Protein AF-A0A3A0CR44-F1 (afdb_monomer_lite)

Structure (mmCIF, N/CA/C/O backbone):
data_AF-A0A3A0CR44-F1
#
_entry.id   AF-A0A3A0CR44-F1
#
loop_
_atom_site.group_PDB
_atom_site.id
_atom_site.type_symbol
_atom_site.label_atom_id
_atom_site.label_alt_id
_atom_site.label_comp_id
_atom_site.label_asym_id
_atom_site.label_entity_id
_atom_site.label_seq_id
_atom_site.pdbx_PDB_ins_code
_atom_site.Cartn_x
_atom_site.Cartn_y
_atom_site.Cartn_z
_atom_site.occupancy
_atom_site.B_iso_or_equiv
_atom_site.auth_seq_id
_atom_site.auth_comp_id
_atom_site.auth_asym_id
_atom_site.auth_atom_id
_atom_site.pdbx_PDB_model_num
ATOM 1 N N . MET A 1 1 ? 11.332 -13.387 -35.631 1.00 40.53 1 MET A N 1
ATOM 2 C CA . MET A 1 1 ? 10.505 -14.093 -34.629 1.00 40.53 1 MET A CA 1
ATOM 3 C C . MET A 1 1 ? 9.977 -13.151 -33.535 1.00 40.53 1 MET A C 1
ATOM 5 O O . MET A 1 1 ? 9.534 -13.627 -32.506 1.00 40.53 1 MET A O 1
ATOM 9 N N . SER A 1 2 ? 9.946 -11.830 -33.758 1.00 48.50 2 SER A N 1
ATOM 10 C CA . SER A 1 2 ? 9.642 -10.840 -32.706 1.00 48.50 2 SER A CA 1
ATOM 11 C C . SER A 1 2 ? 8.176 -10.371 -32.654 1.00 48.50 2 SER A C 1
ATOM 13 O O . SER A 1 2 ? 7.826 -9.581 -31.789 1.00 48.50 2 SER A O 1
ATOM 15 N N . ASN A 1 3 ? 7.309 -10.837 -33.565 1.00 44.22 3 ASN A N 1
ATOM 16 C CA . ASN A 1 3 ? 5.899 -10.413 -33.613 1.00 44.22 3 ASN A CA 1
ATOM 17 C C . ASN A 1 3 ? 4.957 -11.274 -32.753 1.00 44.22 3 ASN A C 1
ATOM 19 O O . ASN A 1 3 ? 3.902 -10.788 -32.358 1.00 44.22 3 ASN A O 1
ATOM 23 N N . GLU A 1 4 ? 5.317 -12.524 -32.445 1.00 42.75 4 GLU A N 1
ATOM 24 C CA . GLU A 1 4 ? 4.477 -13.413 -31.621 1.00 42.75 4 GLU A CA 1
ATOM 25 C C . GLU A 1 4 ? 4.637 -13.126 -30.117 1.00 42.75 4 GLU A C 1
ATOM 27 O O . GLU A 1 4 ? 3.650 -13.140 -29.388 1.00 42.75 4 GLU A O 1
ATOM 32 N N . SER A 1 5 ? 5.837 -12.749 -29.658 1.00 57.47 5 SER A N 1
ATOM 33 C CA . SER A 1 5 ? 6.104 -12.390 -28.254 1.00 57.47 5 SER A CA 1
ATOM 34 C C . SER A 1 5 ? 5.508 -11.037 -27.837 1.00 57.47 5 SER A C 1
ATOM 36 O O . SER A 1 5 ? 5.137 -10.847 -26.679 1.00 57.47 5 SER A O 1
ATOM 38 N N . GLY A 1 6 ? 5.379 -10.088 -28.772 1.00 59.84 6 GLY A N 1
ATOM 39 C CA . GLY A 1 6 ? 4.732 -8.795 -28.520 1.00 59.84 6 GLY A CA 1
ATOM 40 C C . GLY A 1 6 ? 3.223 -8.915 -28.287 1.00 59.84 6 GLY A C 1
ATOM 41 O O . GLY A 1 6 ? 2.691 -8.277 -27.381 1.00 59.84 6 GLY A O 1
ATOM 42 N N . HIS A 1 7 ? 2.553 -9.779 -29.055 1.00 60.34 7 HIS A N 1
ATOM 43 C CA . HIS A 1 7 ? 1.109 -9.999 -28.946 1.00 60.34 7 HIS A CA 1
ATOM 44 C C . HIS A 1 7 ? 0.723 -10.728 -27.644 1.00 60.34 7 HIS A C 1
ATOM 46 O O . HIS A 1 7 ? -0.315 -10.422 -27.058 1.00 60.34 7 HIS A O 1
ATOM 52 N N . ASP A 1 8 ? 1.567 -11.648 -27.167 1.00 76.62 8 ASP A N 1
ATOM 53 C CA . ASP A 1 8 ? 1.368 -12.377 -25.905 1.00 76.62 8 ASP A CA 1
ATOM 54 C C . ASP A 1 8 ? 1.503 -11.451 -24.677 1.00 76.62 8 ASP A C 1
ATOM 56 O O . ASP A 1 8 ? 0.674 -11.458 -23.764 1.00 76.62 8 ASP A O 1
ATOM 60 N N . PHE A 1 9 ? 2.481 -10.538 -24.694 1.00 77.75 9 PHE A N 1
ATOM 61 C CA . PHE A 1 9 ? 2.665 -9.560 -23.617 1.00 77.75 9 PHE A CA 1
ATOM 62 C C . PHE A 1 9 ? 1.509 -8.551 -23.511 1.00 77.75 9 PHE A C 1
ATOM 64 O O . PHE A 1 9 ? 1.044 -8.252 -22.409 1.00 77.75 9 PHE A O 1
ATOM 71 N N . ASP A 1 10 ? 1.015 -8.039 -24.642 1.00 79.56 10 ASP A N 1
ATOM 72 C CA . ASP A 1 10 ? -0.129 -7.119 -24.661 1.00 79.56 10 ASP A CA 1
ATOM 73 C C . ASP A 1 10 ? -1.419 -7.793 -24.174 1.00 79.56 10 ASP A C 1
ATOM 75 O O . ASP A 1 10 ? -2.259 -7.158 -23.529 1.00 79.56 10 ASP A O 1
ATOM 79 N N . GLU A 1 11 ? -1.586 -9.086 -24.451 1.00 82.69 11 GLU A N 1
ATOM 80 C CA . GLU A 1 11 ? -2.701 -9.867 -23.926 1.00 82.69 11 GLU A CA 1
ATOM 81 C C . GLU A 1 11 ? -2.596 -10.057 -22.405 1.00 82.69 11 GLU A C 1
ATOM 83 O O . GLU A 1 11 ? -3.572 -9.798 -21.691 1.00 82.69 11 GLU A O 1
ATOM 88 N N . LEU A 1 12 ? -1.413 -10.416 -21.892 1.00 83.62 12 LEU A N 1
ATOM 89 C CA . LEU A 1 12 ? -1.144 -10.498 -20.451 1.00 83.62 12 LEU A CA 1
ATOM 90 C C . LEU A 1 12 ? -1.387 -9.158 -19.748 1.00 83.62 12 LEU A C 1
ATOM 92 O O . LEU A 1 12 ? -2.027 -9.121 -18.696 1.00 83.62 12 LEU A O 1
ATOM 96 N N . ARG A 1 13 ? -0.961 -8.047 -20.360 1.00 82.19 13 ARG A N 1
ATOM 97 C CA . ARG A 1 13 ? -1.208 -6.691 -19.856 1.00 82.19 13 ARG A CA 1
ATOM 98 C C . ARG A 1 13 ? -2.698 -6.396 -19.728 1.00 82.19 13 ARG A C 1
ATOM 100 O O . ARG A 1 13 ? -3.153 -5.973 -18.667 1.00 82.19 13 ARG A O 1
ATOM 107 N N . ARG A 1 14 ? -3.482 -6.647 -20.782 1.00 83.69 14 ARG A N 1
ATOM 108 C CA . ARG A 1 14 ? -4.939 -6.424 -20.758 1.00 83.69 14 ARG A CA 1
ATOM 109 C C . ARG A 1 14 ? -5.623 -7.283 -19.698 1.00 83.69 14 ARG A C 1
ATOM 111 O O . ARG A 1 14 ? -6.536 -6.801 -19.031 1.00 83.69 14 ARG A O 1
ATOM 118 N N . ARG A 1 15 ? -5.188 -8.537 -19.526 1.00 83.06 15 ARG A N 1
ATOM 119 C CA . ARG A 1 15 ? -5.699 -9.434 -18.478 1.00 83.06 15 ARG A CA 1
ATOM 120 C C . ARG A 1 15 ? -5.360 -8.918 -17.077 1.00 83.06 15 ARG A C 1
ATOM 122 O O . ARG A 1 15 ? -6.250 -8.898 -16.230 1.00 83.06 15 ARG A O 1
ATOM 129 N N . HIS A 1 16 ? -4.136 -8.437 -16.850 1.00 83.12 16 HIS A N 1
ATOM 130 C CA . HIS A 1 16 ? -3.742 -7.805 -15.587 1.00 83.12 16 HIS A CA 1
ATOM 131 C C . HIS A 1 16 ? -4.593 -6.564 -15.286 1.00 83.12 16 HIS A C 1
ATOM 133 O O . HIS A 1 16 ? -5.193 -6.473 -14.218 1.00 83.12 16 HIS A O 1
ATOM 139 N N . GLU A 1 17 ? -4.701 -5.626 -16.233 1.00 83.31 17 GLU A N 1
ATOM 140 C CA . GLU A 1 17 ? -5.492 -4.396 -16.073 1.00 83.31 17 GLU A CA 1
ATOM 141 C C . GLU A 1 17 ? -6.981 -4.693 -15.827 1.00 83.31 17 GLU A C 1
ATOM 143 O O . GLU A 1 17 ? -7.632 -4.037 -15.010 1.00 83.31 17 GLU A O 1
ATOM 148 N N . ALA A 1 18 ? -7.543 -5.694 -16.512 1.00 84.62 18 ALA A N 1
ATOM 149 C CA . ALA A 1 18 ? -8.909 -6.151 -16.272 1.00 84.62 18 ALA A CA 1
ATOM 150 C C . ALA A 1 18 ? -9.071 -6.762 -14.870 1.00 84.62 18 ALA A C 1
ATOM 152 O O . ALA A 1 18 ? -10.073 -6.499 -14.202 1.00 84.62 18 ALA A O 1
ATOM 153 N N . GLY A 1 19 ? -8.081 -7.533 -14.412 1.00 85.12 19 GLY A N 1
ATOM 154 C CA . GLY A 1 19 ? -8.034 -8.098 -13.066 1.00 85.12 19 GLY A CA 1
ATOM 155 C C . GLY A 1 19 ? -7.973 -7.026 -11.978 1.00 85.12 19 GLY A C 1
ATOM 156 O O . GLY A 1 19 ? -8.726 -7.104 -11.011 1.00 85.12 19 GLY A O 1
ATOM 157 N N . GLU A 1 20 ? -7.146 -5.991 -12.140 1.00 83.94 20 GLU A N 1
ATOM 158 C CA . GLU A 1 20 ? -7.079 -4.876 -11.184 1.00 83.94 20 GLU A CA 1
ATOM 159 C C . GLU A 1 20 ? -8.387 -4.094 -11.115 1.00 83.94 20 GLU A C 1
ATOM 161 O O . GLU A 1 20 ? -8.905 -3.871 -10.022 1.00 83.94 20 GLU A O 1
ATOM 166 N N . LYS A 1 21 ? -8.987 -3.767 -12.267 1.00 86.50 21 LYS A N 1
ATOM 167 C CA . LYS A 1 21 ? -10.307 -3.116 -12.312 1.00 86.50 21 LYS A CA 1
ATOM 168 C C . LYS A 1 21 ? -11.371 -3.945 -11.596 1.00 86.50 21 LYS A C 1
ATOM 170 O O . LYS A 1 21 ? -12.185 -3.390 -10.862 1.00 86.50 21 LYS A O 1
ATOM 175 N N . ALA A 1 22 ? -11.360 -5.265 -11.785 1.00 85.88 22 ALA A N 1
ATOM 176 C CA . ALA A 1 22 ? -12.278 -6.166 -11.098 1.00 85.88 22 ALA A CA 1
ATOM 177 C C . ALA A 1 22 ? -12.056 -6.170 -9.573 1.00 85.88 22 ALA A C 1
ATOM 179 O O . ALA A 1 22 ? -13.034 -6.173 -8.830 1.00 85.88 22 ALA A O 1
ATOM 180 N N . ARG A 1 23 ? -10.803 -6.103 -9.095 1.00 85.06 23 ARG A N 1
ATOM 181 C CA . ARG A 1 23 ? -10.484 -5.999 -7.656 1.00 85.06 23 ARG A CA 1
ATOM 182 C C . ARG A 1 23 ? -10.979 -4.688 -7.055 1.00 85.06 23 ARG A C 1
ATOM 184 O O . ARG A 1 23 ? -11.631 -4.712 -6.021 1.00 85.06 23 ARG A O 1
ATOM 191 N N . THR A 1 24 ? -10.751 -3.558 -7.724 1.00 86.88 24 THR A N 1
ATOM 192 C CA . THR A 1 24 ? -11.261 -2.261 -7.250 1.00 86.88 24 THR A CA 1
ATOM 193 C C . THR A 1 24 ? -12.788 -2.263 -7.165 1.00 86.88 24 THR A C 1
ATOM 195 O O . THR A 1 24 ? -13.351 -1.856 -6.153 1.00 86.88 24 THR A O 1
ATOM 198 N N . GLN A 1 25 ? -13.467 -2.797 -8.186 1.00 89.06 25 GLN A N 1
ATOM 199 C CA . GLN A 1 25 ? -14.926 -2.938 -8.176 1.00 89.06 25 GLN A CA 1
ATOM 200 C C . GLN A 1 25 ? -15.421 -3.873 -7.065 1.00 89.06 25 GLN A C 1
ATOM 202 O O . GLN A 1 25 ? -16.471 -3.616 -6.475 1.00 89.06 25 GLN A O 1
ATOM 207 N N . HIS A 1 26 ? -14.691 -4.955 -6.783 1.00 90.06 26 HIS A N 1
ATOM 208 C CA . HIS A 1 26 ? -14.984 -5.856 -5.667 1.00 90.06 26 HIS A CA 1
ATOM 209 C C . HIS A 1 26 ? -14.915 -5.116 -4.330 1.00 90.06 26 HIS A C 1
ATOM 211 O O . HIS A 1 26 ? -15.893 -5.132 -3.582 1.00 90.06 26 HIS A O 1
ATOM 217 N N . ASP A 1 27 ? -13.822 -4.395 -4.074 1.00 88.56 27 ASP A N 1
ATOM 218 C CA . ASP A 1 27 ? -13.617 -3.642 -2.834 1.00 88.56 27 ASP A CA 1
ATOM 219 C C . ASP A 1 27 ? -14.681 -2.553 -2.635 1.00 88.56 27 ASP A C 1
ATOM 221 O O . ASP A 1 27 ? -15.222 -2.394 -1.538 1.00 88.56 27 ASP A O 1
ATOM 225 N N . GLU A 1 28 ? -15.026 -1.816 -3.694 1.00 91.25 28 GLU A N 1
ATOM 226 C CA . GLU A 1 28 ? -16.093 -0.809 -3.671 1.00 91.25 28 GLU A CA 1
ATOM 227 C C . GLU A 1 28 ? -17.454 -1.427 -3.336 1.00 91.25 28 GLU A C 1
ATOM 229 O O . GLU A 1 28 ? -18.161 -0.941 -2.450 1.00 91.25 28 GLU A O 1
ATOM 234 N N . LYS A 1 29 ? -17.821 -2.533 -3.995 1.00 90.81 29 LYS A N 1
ATOM 235 C CA . LYS A 1 29 ? -19.087 -3.230 -3.725 1.00 90.81 29 LYS A CA 1
ATOM 236 C C . LYS A 1 29 ? -19.125 -3.837 -2.332 1.00 90.81 29 LYS A C 1
ATOM 238 O O . LYS A 1 29 ? -20.178 -3.826 -1.700 1.00 90.81 29 LYS A O 1
ATOM 243 N N . ARG A 1 30 ? -17.993 -4.322 -1.827 1.00 91.06 30 ARG A N 1
ATOM 244 C CA . ARG A 1 30 ? -17.888 -4.851 -0.467 1.00 91.06 30 ARG A CA 1
ATOM 245 C C . ARG A 1 30 ? -18.097 -3.757 0.576 1.00 91.06 30 ARG A C 1
ATOM 247 O O . ARG A 1 30 ? -18.827 -3.986 1.535 1.00 91.06 30 ARG A O 1
ATOM 254 N N . LYS A 1 31 ? -17.532 -2.562 0.367 1.00 90.75 31 LYS A N 1
ATOM 255 C CA . LYS A 1 31 ? -17.809 -1.387 1.214 1.00 90.75 31 LYS A CA 1
ATOM 256 C C . LYS A 1 31 ? -19.294 -1.022 1.190 1.00 90.75 31 LYS A C 1
ATOM 258 O O . LYS A 1 31 ? -19.898 -0.891 2.247 1.00 90.75 31 LYS A O 1
ATOM 263 N N . LEU A 1 32 ? -19.897 -0.959 0.000 1.00 92.12 32 LEU A N 1
ATOM 264 C CA . LEU A 1 32 ? -21.331 -0.690 -0.155 1.00 92.12 32 LEU A CA 1
ATOM 265 C C . LEU A 1 32 ? -22.207 -1.732 0.555 1.00 92.12 32 LEU A C 1
ATOM 267 O O . LEU A 1 32 ? -23.214 -1.369 1.157 1.00 92.12 32 LEU A O 1
ATOM 271 N N . LEU A 1 33 ? -21.834 -3.014 0.504 1.00 90.62 33 LEU A N 1
ATOM 272 C CA . LEU A 1 33 ? -22.551 -4.078 1.205 1.00 90.62 33 LEU A CA 1
ATOM 273 C C . LEU A 1 33 ? -22.481 -3.891 2.725 1.00 90.62 33 LEU A C 1
ATOM 275 O O . LEU A 1 33 ? -23.502 -4.026 3.392 1.00 90.62 33 LEU A O 1
ATOM 279 N N . VAL A 1 34 ? -21.307 -3.548 3.262 1.00 90.19 34 VAL A N 1
ATOM 280 C CA . VAL A 1 34 ? -21.135 -3.255 4.693 1.00 90.19 34 VAL A CA 1
ATOM 281 C C . VAL A 1 34 ? -21.995 -2.057 5.108 1.00 90.19 34 VAL A C 1
ATOM 283 O O . VAL A 1 34 ? -22.743 -2.149 6.080 1.00 90.19 34 VAL A O 1
ATOM 286 N N . ASP A 1 35 ? -21.971 -0.966 4.340 1.00 88.69 35 ASP A N 1
ATOM 287 C CA . ASP A 1 35 ? -22.816 0.207 4.599 1.00 88.69 35 ASP A CA 1
ATOM 288 C C . ASP A 1 35 ? -24.312 -0.146 4.560 1.00 88.69 35 ASP A C 1
ATOM 290 O O . ASP A 1 35 ? -25.097 0.329 5.386 1.00 88.69 35 ASP A O 1
ATOM 294 N N . MET A 1 36 ? -24.721 -1.005 3.620 1.00 88.88 36 MET A N 1
ATOM 295 C CA . MET A 1 36 ? -26.103 -1.472 3.512 1.00 88.88 36 MET A CA 1
ATOM 296 C C . MET A 1 36 ? -26.509 -2.342 4.708 1.00 88.88 36 MET A C 1
ATOM 298 O O . MET A 1 36 ? -27.610 -2.184 5.227 1.00 88.88 36 MET A O 1
ATOM 302 N N . GLN A 1 37 ? -25.622 -3.212 5.195 1.00 84.81 37 GLN A N 1
ATOM 303 C CA . GLN A 1 37 ? -25.865 -4.031 6.388 1.00 84.81 37 GLN A CA 1
ATOM 304 C C . GLN A 1 37 ? -26.062 -3.173 7.642 1.00 84.81 37 GLN A C 1
ATOM 306 O O . GLN A 1 37 ? -26.980 -3.432 8.421 1.00 84.81 37 GLN A O 1
ATOM 311 N N . TYR A 1 38 ? -25.270 -2.109 7.810 1.00 89.12 38 TYR A N 1
ATOM 312 C CA . TYR A 1 38 ? -25.482 -1.149 8.896 1.00 89.12 38 TYR A CA 1
ATOM 313 C C . TYR A 1 38 ? -26.843 -0.449 8.795 1.00 89.12 38 TYR A C 1
ATOM 315 O O . TYR A 1 38 ? -27.522 -0.267 9.807 1.00 89.12 38 TYR A O 1
ATOM 323 N N . ARG A 1 39 ? -27.275 -0.078 7.582 1.00 88.69 39 ARG A N 1
ATOM 324 C CA . ARG A 1 39 ? -28.609 0.509 7.364 1.00 88.69 39 ARG A CA 1
ATOM 325 C C . ARG A 1 39 ? -29.729 -0.472 7.687 1.00 88.69 39 ARG A C 1
ATOM 327 O O . ARG A 1 39 ? -30.690 -0.067 8.332 1.00 88.69 39 ARG A O 1
ATOM 334 N N . LEU A 1 40 ? -29.593 -1.737 7.289 1.00 87.88 40 LEU A N 1
ATOM 335 C CA . LEU A 1 40 ? -30.560 -2.789 7.607 1.00 87.88 40 LEU A CA 1
ATOM 336 C C . LEU A 1 40 ? -30.698 -2.982 9.120 1.00 87.88 40 LEU A C 1
ATOM 338 O O . LEU A 1 40 ? -31.817 -2.959 9.619 1.00 87.88 40 LEU A O 1
ATOM 342 N N . GLN A 1 41 ? -29.590 -3.042 9.867 1.00 89.06 41 GLN A N 1
ATOM 343 C CA . GLN A 1 41 ? -29.644 -3.098 11.335 1.00 89.06 41 GLN A CA 1
ATOM 344 C C . GLN A 1 41 ? -30.341 -1.879 11.951 1.00 89.06 41 GLN A C 1
ATOM 346 O O . GLN A 1 41 ? -31.129 -2.013 12.886 1.00 89.06 41 GLN A O 1
ATOM 351 N N . ALA A 1 42 ? -30.070 -0.677 11.438 1.00 87.88 42 ALA A N 1
ATOM 352 C CA . ALA A 1 42 ? -30.743 0.527 11.915 1.00 87.88 42 ALA A CA 1
ATOM 353 C C . ALA A 1 42 ? -32.257 0.483 11.633 1.00 87.88 42 ALA A C 1
ATOM 355 O O . ALA A 1 42 ? -33.050 0.855 12.498 1.00 87.88 42 ALA A O 1
ATOM 356 N N . MET A 1 43 ? -32.660 -0.006 10.455 1.00 88.38 43 MET A N 1
ATOM 357 C CA . MET A 1 43 ? -34.067 -0.191 10.089 1.00 88.38 43 MET A CA 1
ATOM 358 C C . MET A 1 43 ? -34.751 -1.259 10.949 1.00 88.38 43 MET A C 1
ATOM 360 O O . MET A 1 43 ? -35.881 -1.041 11.368 1.00 88.38 43 MET A O 1
ATOM 364 N N . GLU A 1 44 ? -34.077 -2.362 11.286 1.00 89.06 44 GLU A N 1
ATOM 365 C CA . GLU A 1 44 ? -34.604 -3.396 12.195 1.00 89.06 44 GLU A CA 1
ATOM 366 C C . GLU A 1 44 ? -34.910 -2.831 13.584 1.00 89.06 44 GLU A C 1
ATOM 368 O O . GLU A 1 44 ? -35.968 -3.104 14.153 1.00 89.06 44 GLU A O 1
ATOM 373 N N . LEU A 1 45 ? -34.022 -1.984 14.113 1.00 89.50 45 LEU A N 1
ATOM 374 C CA . LEU A 1 45 ? -34.250 -1.292 15.382 1.00 89.50 45 LEU A CA 1
ATOM 375 C C . LEU A 1 45 ? -35.440 -0.326 15.295 1.00 89.50 45 LEU A C 1
ATOM 377 O O . LEU A 1 45 ? -36.251 -0.261 16.220 1.00 89.50 45 LEU A O 1
ATOM 381 N N . GLN A 1 46 ? -35.568 0.408 14.186 1.00 87.94 46 GLN A N 1
ATOM 382 C CA . GLN A 1 46 ? -36.701 1.308 13.954 1.00 87.94 46 GLN A CA 1
ATOM 383 C C . GLN A 1 46 ? -38.024 0.549 13.797 1.00 87.94 46 GLN A C 1
ATOM 385 O O . GLN A 1 46 ? -39.044 0.994 14.327 1.00 87.94 46 GLN A O 1
ATOM 390 N N . LEU A 1 47 ? -38.011 -0.599 13.115 1.00 89.31 47 LEU A N 1
ATOM 391 C CA . LEU A 1 47 ? -39.167 -1.482 12.978 1.00 89.31 47 LEU A CA 1
ATOM 392 C C . LEU A 1 47 ? -39.607 -1.984 14.350 1.00 89.31 47 LEU A C 1
ATOM 394 O O . LEU A 1 47 ? -40.763 -1.789 14.712 1.00 89.31 47 LEU A O 1
ATOM 398 N N . ALA A 1 48 ? -38.683 -2.516 15.153 1.00 88.56 48 ALA A N 1
ATOM 399 C CA . ALA A 1 48 ? -38.982 -2.995 16.500 1.00 88.56 48 ALA A CA 1
ATOM 400 C C . ALA A 1 48 ? -39.574 -1.894 17.399 1.00 88.56 48 ALA A C 1
ATOM 402 O O . ALA A 1 48 ? -40.577 -2.125 18.076 1.00 88.56 48 ALA A O 1
ATOM 403 N N . ALA A 1 49 ? -39.005 -0.684 17.363 1.00 87.62 49 ALA A N 1
ATOM 404 C CA . ALA A 1 49 ? -39.525 0.456 18.117 1.00 87.62 49 ALA A CA 1
ATOM 405 C C . ALA A 1 49 ? -40.939 0.859 17.655 1.00 87.62 49 ALA A C 1
ATOM 407 O O . ALA A 1 49 ? -41.829 1.061 18.480 1.00 87.62 49 ALA A O 1
ATOM 408 N N . THR A 1 50 ? -41.172 0.916 16.340 1.00 84.50 50 THR A N 1
ATOM 409 C CA . THR A 1 50 ? -42.477 1.288 15.764 1.00 84.50 50 THR A CA 1
ATOM 410 C C . THR A 1 50 ? -43.543 0.220 16.042 1.00 84.50 50 THR A C 1
ATOM 412 O O . THR A 1 50 ? -44.696 0.547 16.328 1.00 84.50 50 THR A O 1
ATOM 415 N N . GLU A 1 51 ? -43.175 -1.065 16.014 1.00 88.25 51 GLU A N 1
ATOM 416 C CA . GLU A 1 51 ? -44.053 -2.170 16.413 1.00 88.25 51 GLU A CA 1
ATOM 417 C C . GLU A 1 51 ? -44.438 -2.093 17.893 1.00 88.25 51 GLU A C 1
ATOM 419 O O . GLU A 1 51 ? -45.595 -2.336 18.244 1.00 88.25 51 GLU A O 1
ATOM 424 N N . GLU A 1 52 ? -43.491 -1.761 18.771 1.00 86.88 52 GLU A N 1
ATOM 425 C CA . GLU A 1 52 ? -43.750 -1.602 20.202 1.00 86.88 52 GLU A CA 1
ATOM 426 C C . GLU A 1 52 ? -44.676 -0.410 20.477 1.00 86.88 52 GLU A C 1
ATOM 428 O O . GLU A 1 52 ? -45.642 -0.542 21.236 1.00 86.88 52 GLU A O 1
ATOM 433 N N . GLU A 1 53 ? -44.461 0.722 19.801 1.00 81.56 53 GLU A N 1
ATOM 434 C CA . GLU A 1 53 ? -45.361 1.877 19.853 1.00 81.56 53 GLU A CA 1
ATOM 435 C C . GLU A 1 53 ? -46.778 1.514 19.395 1.00 81.56 53 GLU A C 1
ATOM 437 O O . GLU A 1 53 ? -47.757 1.852 20.071 1.00 81.56 53 GLU A O 1
ATOM 442 N N . LEU A 1 54 ? -46.905 0.777 18.288 1.00 84.50 54 LEU A N 1
ATOM 443 C CA . LEU A 1 54 ? -48.197 0.315 17.791 1.00 84.50 54 LEU A CA 1
ATOM 444 C C . LEU A 1 54 ? -48.879 -0.620 18.800 1.00 84.50 54 LEU A C 1
ATOM 446 O O . LEU A 1 54 ? -50.047 -0.411 19.130 1.00 84.50 54 LEU A O 1
ATOM 450 N N . ARG A 1 55 ? -48.150 -1.583 19.379 1.00 82.38 55 ARG A N 1
ATOM 451 C CA . ARG A 1 55 ? -48.672 -2.466 20.439 1.00 82.38 55 ARG A CA 1
ATOM 452 C C . ARG A 1 55 ? -49.102 -1.686 21.680 1.00 82.38 55 ARG A C 1
ATOM 454 O O . ARG A 1 55 ? -50.130 -2.011 22.272 1.00 82.38 55 ARG A O 1
ATOM 461 N N . ALA A 1 56 ? -48.374 -0.644 22.076 1.00 81.38 56 ALA A N 1
ATOM 462 C CA . ALA A 1 56 ? -48.748 0.214 23.202 1.00 81.38 56 ALA A CA 1
ATOM 463 C C . ALA A 1 56 ? -50.013 1.046 22.910 1.00 81.38 56 ALA A C 1
ATOM 465 O O . ALA A 1 56 ? -50.819 1.305 23.815 1.00 81.38 56 ALA A O 1
ATOM 466 N N . LEU A 1 57 ? -50.213 1.447 21.649 1.00 76.50 57 LEU A N 1
ATOM 467 C CA . LEU A 1 57 ? -51.407 2.151 21.178 1.00 76.50 57 LEU A CA 1
ATOM 468 C C . LEU A 1 57 ? -52.623 1.217 21.052 1.00 76.50 57 LEU A C 1
ATOM 470 O O . LEU A 1 57 ? -53.730 1.644 21.400 1.00 76.50 57 LEU A O 1
ATOM 474 N N . GLU A 1 58 ? -52.423 -0.041 20.656 1.00 71.88 58 GLU A N 1
ATOM 475 C CA . GLU A 1 58 ? -53.464 -1.069 20.477 1.00 71.88 58 GLU A CA 1
ATOM 476 C C . GLU A 1 58 ? -53.773 -1.881 21.754 1.00 71.88 58 GLU A C 1
ATOM 478 O O . GLU A 1 58 ? -54.847 -2.473 21.869 1.00 71.88 58 GLU A O 1
ATOM 483 N N . GLY A 1 59 ? -52.875 -1.877 22.743 1.00 67.44 59 GLY A N 1
ATOM 484 C CA . GLY A 1 59 ? -53.018 -2.600 24.007 1.00 67.44 59 GLY A CA 1
ATOM 485 C C . GLY A 1 59 ? -54.248 -2.190 24.831 1.00 67.44 59 GLY A C 1
ATOM 486 O O . GLY A 1 59 ? -54.557 -1.007 25.009 1.00 67.44 59 GLY A O 1
ATOM 487 N N . VAL A 1 60 ? -54.948 -3.194 25.369 1.00 58.34 60 VAL A N 1
ATOM 488 C CA . VAL A 1 60 ? -56.228 -3.063 26.084 1.00 58.34 60 VAL A CA 1
ATOM 489 C C . VAL A 1 60 ? -56.041 -2.407 27.457 1.00 58.34 60 VAL A C 1
ATOM 491 O O . VAL A 1 60 ? -55.482 -2.996 28.377 1.00 58.34 60 VAL A O 1
ATOM 494 N N . SER A 1 61 ? -56.596 -1.207 27.640 1.00 47.38 61 SER A N 1
ATOM 495 C CA . SER A 1 61 ? -56.864 -0.632 28.963 1.00 47.38 61 SER A CA 1
ATOM 496 C C . SER A 1 61 ? -58.277 -0.052 28.989 1.00 47.38 61 SER A C 1
ATOM 498 O O . SER A 1 61 ? -58.518 1.105 28.645 1.00 47.38 61 SER A O 1
ATOM 500 N N . LEU A 1 62 ? -59.220 -0.884 29.436 1.00 49.00 62 LEU A N 1
ATOM 501 C CA . LEU A 1 62 ? -60.617 -0.532 29.722 1.00 49.00 62 LEU A CA 1
ATOM 502 C C . LEU A 1 62 ? -60.773 0.544 30.824 1.00 49.00 62 LEU A C 1
ATOM 504 O O . LEU A 1 62 ? -61.888 0.988 31.076 1.00 49.00 62 LEU A O 1
ATOM 508 N N . SER A 1 63 ? -59.688 1.026 31.444 1.00 48.75 63 SER A N 1
ATOM 509 C CA . SER A 1 63 ? -59.742 1.961 32.583 1.00 48.75 63 SER A CA 1
ATOM 510 C C . SER A 1 63 ? -59.397 3.426 32.255 1.00 48.75 63 SER A C 1
ATOM 51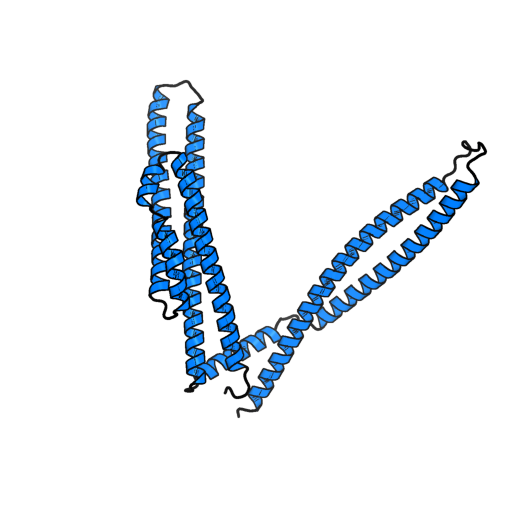2 O O . SER A 1 63 ? -59.344 4.247 33.165 1.00 48.75 63 SER A O 1
ATOM 514 N N . ARG A 1 64 ? -59.203 3.810 30.981 1.00 49.69 64 ARG A N 1
ATOM 515 C CA . ARG A 1 64 ? -58.998 5.223 30.553 1.00 49.69 64 ARG A CA 1
ATOM 516 C C . ARG A 1 64 ? -60.066 5.721 29.573 1.00 49.69 64 ARG A C 1
ATOM 518 O O . ARG A 1 64 ? -59.791 6.462 28.636 1.00 49.69 64 ARG A O 1
ATOM 525 N N . ILE A 1 65 ? -61.310 5.320 29.811 1.00 51.47 65 ILE A N 1
ATOM 526 C CA . ILE A 1 65 ? -62.505 5.677 29.027 1.00 51.47 65 ILE A CA 1
ATOM 527 C C . ILE A 1 65 ? -62.936 7.155 29.202 1.00 51.47 65 ILE A C 1
ATOM 529 O O . ILE A 1 65 ? -63.906 7.584 28.584 1.00 51.47 65 ILE A O 1
ATOM 533 N N . LEU A 1 66 ? -62.212 8.002 29.946 1.00 49.34 66 LEU A N 1
ATOM 534 C CA . LEU A 1 66 ? -62.588 9.416 30.103 1.00 49.34 66 LEU A CA 1
ATOM 535 C C . LEU A 1 66 ? -62.259 10.291 28.866 1.00 49.34 66 LEU A C 1
ATOM 537 O O . LEU A 1 66 ? -61.272 11.014 28.789 1.00 49.34 66 LEU A O 1
ATOM 541 N N . HIS A 1 67 ? -63.144 10.188 27.875 1.00 49.38 67 HIS A N 1
ATOM 542 C CA . HIS A 1 67 ? -63.918 11.271 27.253 1.00 49.38 67 HIS A CA 1
ATOM 543 C C . HIS A 1 67 ? -63.273 12.470 26.524 1.00 49.38 67 HIS A C 1
ATOM 545 O O . HIS A 1 67 ? -64.030 13.291 26.016 1.00 49.38 67 HIS A O 1
ATOM 551 N N . ALA A 1 68 ? -61.954 12.537 26.311 1.00 48.72 68 ALA A N 1
ATOM 552 C CA . ALA A 1 68 ? -61.366 13.555 25.409 1.00 48.72 68 ALA A CA 1
ATOM 553 C C . ALA A 1 68 ? -60.340 13.031 24.376 1.00 48.72 68 ALA A C 1
ATOM 555 O O . ALA A 1 68 ? -59.905 13.781 23.510 1.00 48.72 68 ALA A O 1
ATOM 556 N N . LEU A 1 69 ? -59.974 11.742 24.413 1.00 51.25 69 LEU A N 1
ATOM 557 C CA . LEU A 1 69 ? -58.769 11.217 23.736 1.00 51.25 69 LEU A CA 1
ATOM 558 C C . LEU A 1 69 ? -59.004 10.208 22.586 1.00 51.25 69 LEU A C 1
ATOM 560 O O . LEU A 1 69 ? -58.053 9.590 22.109 1.00 51.25 69 LEU A O 1
ATOM 564 N N . LYS A 1 70 ? -60.250 9.994 22.133 1.00 54.12 70 LYS A N 1
ATOM 565 C CA . LYS A 1 70 ? -60.574 8.947 21.133 1.00 54.12 70 LYS A CA 1
ATOM 566 C C . LYS A 1 70 ? -60.149 9.277 19.693 1.00 54.12 70 LYS A C 1
ATOM 568 O O . LYS A 1 70 ? -59.818 8.353 18.960 1.00 54.12 70 LYS A O 1
ATOM 573 N N . GLY A 1 71 ? -60.140 10.552 19.295 1.00 56.97 71 GLY A N 1
ATOM 574 C CA . GLY A 1 71 ? -59.734 10.961 17.940 1.00 56.97 71 GLY A CA 1
ATOM 575 C C . GLY A 1 71 ? -58.217 10.937 17.730 1.00 56.97 71 GLY A C 1
ATOM 576 O O . GLY A 1 71 ? -57.741 10.443 16.713 1.00 56.97 71 GLY A O 1
ATOM 577 N N . ASP A 1 72 ? -57.460 11.398 18.728 1.00 71.31 72 ASP A N 1
ATOM 578 C CA . ASP A 1 72 ? -55.998 11.499 18.653 1.00 71.31 72 ASP A CA 1
ATOM 579 C C . ASP A 1 72 ? -55.318 10.119 18.660 1.00 71.31 72 ASP A C 1
ATOM 581 O O . ASP A 1 72 ? -54.432 9.847 17.858 1.00 71.31 72 ASP A O 1
ATOM 585 N N . ARG A 1 73 ? -55.784 9.179 19.495 1.00 68.56 73 ARG A N 1
ATOM 586 C CA . ARG A 1 73 ? -55.166 7.845 19.593 1.00 68.56 73 ARG A CA 1
ATOM 587 C C . ARG A 1 73 ? -55.419 6.960 18.369 1.00 68.56 73 ARG A C 1
ATOM 589 O O . ARG A 1 73 ? -54.506 6.256 17.954 1.00 68.56 73 ARG A O 1
ATOM 596 N N . ALA A 1 74 ? -56.627 6.988 17.803 1.00 72.38 74 ALA A N 1
ATOM 597 C CA . ALA A 1 74 ? -56.944 6.234 16.586 1.00 72.38 74 ALA A CA 1
ATOM 598 C C . ALA A 1 74 ? -56.136 6.761 15.390 1.00 72.38 74 ALA A C 1
ATOM 600 O O . ALA A 1 74 ? -55.473 5.983 14.715 1.00 72.38 74 ALA A O 1
ATOM 601 N N . SER A 1 75 ? -56.087 8.089 15.227 1.00 78.19 75 SER A N 1
ATOM 602 C CA . SER A 1 75 ? -55.245 8.755 14.226 1.00 78.19 75 SER A CA 1
ATOM 603 C C . SER A 1 75 ? -53.762 8.390 14.381 1.00 78.19 75 SER A C 1
ATOM 605 O O . SER A 1 75 ? -53.096 8.050 13.407 1.00 78.19 75 SER A O 1
ATOM 607 N N . ARG A 1 76 ? -53.243 8.371 15.617 1.00 78.94 76 ARG A N 1
ATOM 608 C CA . ARG A 1 76 ? -51.855 7.974 15.905 1.00 78.94 76 ARG A CA 1
ATOM 609 C C . ARG A 1 76 ? -51.573 6.495 15.637 1.00 78.94 76 ARG A C 1
ATOM 611 O O . ARG A 1 76 ? -50.488 6.180 15.166 1.00 78.94 76 ARG A O 1
ATOM 618 N N . ALA A 1 77 ? -52.519 5.600 15.917 1.00 80.12 77 ALA A N 1
ATOM 619 C CA . ALA A 1 77 ? -52.379 4.181 15.588 1.00 80.12 77 ALA A CA 1
ATOM 620 C C . ALA A 1 77 ? -52.383 3.958 14.067 1.00 80.12 77 ALA A C 1
ATOM 622 O O . ALA A 1 77 ? -51.555 3.209 13.557 1.00 80.12 77 ALA A O 1
ATOM 623 N N . ASP A 1 78 ? -53.252 4.652 13.330 1.00 83.06 78 ASP A N 1
ATOM 624 C CA . ASP A 1 78 ? -53.276 4.583 11.866 1.00 83.06 78 ASP A CA 1
ATOM 625 C C . ASP A 1 78 ? -52.001 5.175 11.245 1.00 83.06 78 ASP A C 1
ATOM 627 O O . ASP A 1 78 ? -51.435 4.582 10.326 1.00 83.06 78 ASP A O 1
ATOM 631 N N . ALA A 1 79 ? -51.484 6.280 11.793 1.00 85.31 79 ALA A N 1
ATOM 632 C CA . ALA A 1 79 ? -50.194 6.842 11.397 1.00 85.31 79 ALA A CA 1
ATOM 633 C C . ALA A 1 79 ? -49.030 5.872 11.671 1.00 85.31 79 ALA A C 1
ATOM 635 O O . ALA A 1 79 ? -48.170 5.694 10.809 1.00 85.31 79 ALA A O 1
ATOM 636 N N . ALA A 1 80 ? -49.023 5.194 12.824 1.00 81.12 80 ALA A N 1
ATOM 637 C CA . ALA A 1 80 ? -48.019 4.182 13.154 1.00 81.12 80 ALA A CA 1
ATOM 638 C C . ALA A 1 80 ? -48.088 2.965 12.212 1.00 81.12 80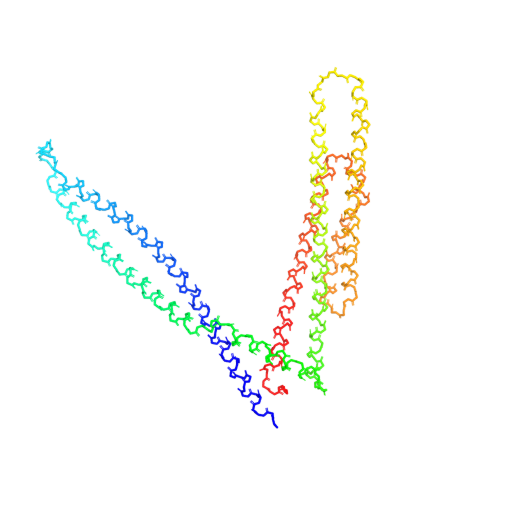 ALA A C 1
ATOM 640 O O . ALA A 1 80 ? -47.051 2.487 11.762 1.00 81.12 80 ALA A O 1
ATOM 641 N N . ARG A 1 81 ? -49.288 2.502 11.828 1.00 86.81 81 ARG A N 1
ATOM 642 C CA . ARG A 1 81 ? -49.457 1.432 10.821 1.00 86.81 81 ARG A CA 1
ATOM 643 C C . ARG A 1 81 ? -48.934 1.841 9.446 1.00 86.81 81 ARG A C 1
ATOM 645 O O . ARG A 1 81 ? -48.276 1.044 8.782 1.00 86.81 81 ARG A O 1
ATOM 652 N N . GLN A 1 82 ? -49.212 3.073 9.018 1.00 89.12 82 GLN A N 1
ATOM 653 C CA . GLN A 1 82 ? -48.690 3.602 7.756 1.00 89.12 82 GLN A CA 1
ATOM 654 C C . GLN A 1 82 ? -47.162 3.720 7.788 1.00 89.12 82 GLN A C 1
ATOM 656 O O . GLN A 1 82 ? -46.505 3.310 6.833 1.00 89.12 82 GLN A O 1
ATOM 661 N N . ALA A 1 83 ? -46.597 4.215 8.893 1.00 86.06 83 ALA A N 1
ATOM 662 C CA . ALA A 1 83 ? -45.153 4.296 9.090 1.00 86.06 83 ALA A CA 1
ATOM 663 C C . ALA A 1 83 ? -44.497 2.907 9.075 1.00 86.06 83 ALA A C 1
ATOM 665 O O . ALA A 1 83 ? -43.510 2.715 8.371 1.00 86.06 83 ALA A O 1
ATOM 666 N N . LEU A 1 84 ? -45.088 1.924 9.763 1.00 90.06 84 LEU A N 1
ATOM 667 C CA . LEU A 1 84 ? -44.618 0.538 9.768 1.00 90.06 84 LEU A CA 1
ATOM 668 C C . LEU A 1 84 ? -44.651 -0.073 8.360 1.00 90.06 84 LEU A C 1
ATOM 670 O O . LEU A 1 84 ? -43.678 -0.676 7.923 1.00 90.06 84 LEU A O 1
ATOM 674 N N . SER A 1 85 ? -45.748 0.117 7.620 1.00 90.81 85 SER A N 1
ATOM 675 C CA . SER A 1 85 ? -45.862 -0.378 6.244 1.00 90.81 85 SER A CA 1
ATOM 676 C C . SER A 1 85 ? -44.829 0.258 5.313 1.00 90.81 85 SER A C 1
ATOM 678 O O . SER A 1 85 ? -44.271 -0.437 4.465 1.00 90.81 85 SER A O 1
ATOM 680 N N . ALA A 1 86 ? -44.578 1.562 5.446 1.00 91.94 86 ALA A N 1
ATOM 681 C CA . ALA A 1 86 ? -43.572 2.257 4.652 1.00 91.94 86 ALA A CA 1
ATOM 682 C C . ALA A 1 86 ? -42.151 1.797 5.008 1.00 91.94 86 ALA A C 1
ATOM 684 O O . ALA A 1 86 ? -41.335 1.594 4.111 1.00 91.94 86 ALA A O 1
ATOM 685 N N . LEU A 1 87 ? -41.867 1.598 6.298 1.00 90.69 87 LEU A N 1
ATOM 686 C CA . LEU A 1 87 ? -40.568 1.137 6.776 1.00 90.69 87 LEU A CA 1
ATOM 687 C C . LEU A 1 87 ? -40.293 -0.317 6.364 1.00 90.69 87 LEU A C 1
ATOM 689 O O . LEU A 1 87 ? -39.189 -0.607 5.920 1.00 90.69 87 LEU A O 1
ATOM 693 N N . ASN A 1 88 ? -41.300 -1.197 6.402 1.00 90.94 88 ASN A N 1
ATOM 694 C CA . ASN A 1 88 ? -41.195 -2.564 5.877 1.00 90.94 88 ASN A CA 1
ATOM 695 C C . ASN A 1 88 ? -40.882 -2.572 4.377 1.00 90.94 88 ASN A C 1
ATOM 697 O O . ASN A 1 88 ? -39.962 -3.256 3.951 1.00 90.94 88 ASN A O 1
ATOM 701 N N . ALA A 1 89 ? -41.570 -1.748 3.579 1.00 93.38 89 ALA A N 1
ATOM 702 C CA . ALA A 1 89 ? -41.276 -1.649 2.148 1.00 93.38 89 ALA A CA 1
ATOM 703 C C . ALA A 1 89 ? -39.845 -1.144 1.873 1.00 93.38 89 ALA A C 1
ATOM 705 O O . ALA A 1 89 ? -39.199 -1.587 0.925 1.00 93.38 89 ALA A O 1
ATOM 706 N N . GLN A 1 90 ? -39.336 -0.222 2.699 1.00 90.94 90 GLN A N 1
ATOM 707 C CA . GLN A 1 90 ? -37.947 0.241 2.614 1.00 90.94 90 GLN A CA 1
ATOM 708 C C . GLN A 1 90 ? -36.947 -0.838 3.040 1.00 90.94 90 GLN A C 1
ATOM 710 O O . GLN A 1 90 ? -35.901 -0.968 2.406 1.00 90.94 90 GLN A O 1
ATOM 715 N N . TYR A 1 91 ? -37.271 -1.608 4.079 1.00 91.06 91 TYR A N 1
ATOM 716 C CA . TYR A 1 91 ? -36.465 -2.732 4.543 1.00 91.06 91 TYR A CA 1
ATOM 717 C C . TYR A 1 91 ? -36.370 -3.821 3.472 1.00 91.06 91 TYR A C 1
ATOM 719 O O . TYR A 1 91 ? -35.262 -4.195 3.097 1.00 91.06 91 TYR A O 1
ATOM 727 N N . ASP A 1 92 ? -37.498 -4.247 2.898 1.00 93.38 92 ASP A N 1
ATOM 728 C CA . ASP A 1 92 ? -37.538 -5.252 1.829 1.00 93.38 92 ASP A CA 1
ATOM 729 C C . ASP A 1 92 ? -36.704 -4.807 0.616 1.00 93.38 92 ASP A C 1
ATOM 731 O O . ASP A 1 92 ? -35.854 -5.552 0.126 1.00 93.38 92 ASP A O 1
ATOM 735 N N . ALA A 1 93 ? -36.855 -3.548 0.190 1.00 92.00 93 ALA A N 1
ATOM 736 C CA . ALA A 1 93 ? -36.053 -2.987 -0.896 1.00 92.00 93 ALA A CA 1
ATOM 737 C C . ALA A 1 93 ? -34.546 -2.950 -0.570 1.00 92.00 93 ALA A C 1
ATOM 739 O O . ALA A 1 93 ? -33.709 -3.168 -1.449 1.00 92.00 93 ALA A O 1
ATOM 740 N N . ALA A 1 94 ? -34.181 -2.676 0.686 1.00 89.00 94 ALA A N 1
ATOM 741 C CA . ALA A 1 94 ? -32.791 -2.689 1.134 1.00 89.00 94 ALA A CA 1
ATOM 742 C C . ALA A 1 94 ? -32.218 -4.116 1.209 1.00 89.00 94 ALA A C 1
ATOM 744 O O . ALA A 1 94 ? -31.050 -4.318 0.866 1.00 89.00 94 ALA A O 1
ATOM 745 N N . VAL A 1 95 ? -33.028 -5.107 1.595 1.00 92.62 95 VAL A N 1
ATOM 746 C CA . VAL A 1 95 ? -32.662 -6.532 1.579 1.00 92.62 95 VAL A CA 1
ATOM 747 C C . VAL A 1 95 ? -32.415 -7.004 0.146 1.00 92.62 95 VAL A C 1
ATOM 749 O O . VAL A 1 95 ? -31.387 -7.631 -0.121 1.00 92.62 95 VAL A O 1
ATOM 752 N N . ASP A 1 96 ? -33.293 -6.656 -0.794 1.00 95.56 96 ASP A N 1
ATOM 753 C CA . ASP A 1 96 ? -33.114 -6.980 -2.213 1.00 95.56 96 ASP A CA 1
ATOM 754 C C . ASP A 1 96 ? -31.831 -6.355 -2.777 1.00 95.56 96 ASP A C 1
ATOM 756 O O . ASP A 1 96 ? -31.018 -7.044 -3.399 1.00 95.56 96 ASP A O 1
ATOM 760 N N . ALA A 1 97 ? -31.580 -5.078 -2.473 1.00 90.69 97 ALA A N 1
ATOM 761 C CA . ALA A 1 97 ? -30.353 -4.397 -2.876 1.00 90.69 97 ALA A CA 1
ATOM 762 C C . ALA A 1 97 ? -29.089 -5.050 -2.280 1.00 90.69 97 ALA A C 1
ATOM 764 O O . ALA A 1 97 ? -28.073 -5.178 -2.969 1.00 90.69 97 ALA A O 1
ATOM 765 N N . ALA A 1 98 ? -29.137 -5.492 -1.019 1.00 88.81 98 ALA A N 1
ATOM 766 C CA . ALA A 1 98 ? -28.034 -6.212 -0.384 1.00 88.81 98 ALA A CA 1
ATOM 767 C C . ALA A 1 98 ? -27.787 -7.577 -1.050 1.00 88.81 98 ALA A C 1
ATOM 769 O O . ALA A 1 98 ? -26.639 -7.931 -1.326 1.00 88.81 98 ALA A O 1
ATOM 770 N N . ASN A 1 99 ? -28.848 -8.319 -1.372 1.00 94.25 99 ASN A N 1
ATOM 771 C CA . ASN A 1 99 ? -28.750 -9.595 -2.081 1.00 94.25 99 ASN A CA 1
ATOM 772 C C . ASN A 1 99 ? -28.161 -9.431 -3.487 1.00 94.25 99 ASN A C 1
ATOM 774 O O . ASN A 1 99 ? -27.330 -10.239 -3.910 1.00 94.25 99 ASN A O 1
ATOM 778 N N . ASP A 1 100 ? -28.533 -8.371 -4.201 1.00 95.62 100 ASP A N 1
ATOM 779 C CA . ASP A 1 100 ? -27.951 -8.060 -5.504 1.00 95.62 100 ASP A CA 1
ATOM 780 C C . ASP A 1 100 ? -26.469 -7.685 -5.406 1.00 95.62 100 ASP A C 1
ATOM 782 O O . ASP A 1 100 ? -25.674 -8.121 -6.242 1.00 95.62 100 ASP A O 1
ATOM 786 N N . LEU A 1 101 ? -26.065 -6.942 -4.370 1.00 88.62 101 LEU A N 1
ATOM 787 C CA . LEU A 1 101 ? -24.649 -6.675 -4.096 1.00 88.62 101 LEU A CA 1
ATOM 788 C C . LEU A 1 101 ? -23.875 -7.970 -3.832 1.00 88.62 101 LEU A C 1
ATOM 790 O O . LEU A 1 101 ? -22.800 -8.152 -4.402 1.00 88.62 101 LEU A O 1
ATOM 794 N N . ILE A 1 102 ? -24.430 -8.889 -3.037 1.00 93.50 102 ILE A N 1
ATOM 795 C CA . ILE A 1 102 ? -23.820 -10.199 -2.762 1.00 93.50 102 ILE A CA 1
ATOM 796 C C . ILE A 1 102 ? -23.627 -10.991 -4.061 1.00 93.50 102 ILE A C 1
ATOM 798 O O . ILE A 1 102 ? -22.527 -11.480 -4.317 1.00 93.50 102 ILE A O 1
ATOM 802 N N . ARG A 1 103 ? -24.652 -11.070 -4.922 1.00 96.12 103 ARG A N 1
ATOM 803 C CA . ARG A 1 103 ? -24.547 -11.755 -6.225 1.00 96.12 103 ARG A CA 1
ATOM 804 C C . ARG A 1 103 ? -23.451 -11.148 -7.096 1.00 96.12 103 ARG A C 1
ATOM 806 O O . ARG A 1 103 ? -22.617 -11.879 -7.624 1.00 96.12 103 ARG A O 1
ATOM 813 N N . GLN A 1 104 ? -23.421 -9.820 -7.206 1.00 92.81 104 GLN A N 1
ATOM 814 C CA . GLN A 1 104 ? -22.413 -9.107 -7.992 1.00 92.81 104 GLN A CA 1
ATOM 815 C C . GLN A 1 104 ? -20.997 -9.341 -7.456 1.00 92.81 104 GLN A C 1
ATOM 817 O O . GLN A 1 104 ? -20.077 -9.536 -8.246 1.00 92.81 104 GLN A O 1
ATOM 822 N N . ILE A 1 105 ? -20.817 -9.349 -6.131 1.00 89.81 105 ILE A N 1
ATOM 823 C CA . ILE A 1 105 ? -19.541 -9.681 -5.488 1.00 89.81 105 ILE A CA 1
ATOM 824 C C . ILE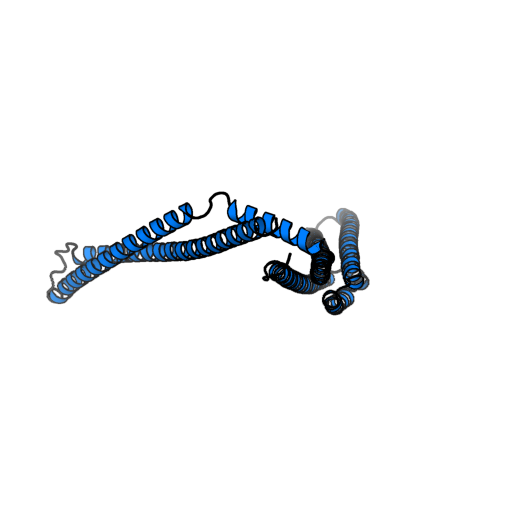 A 1 105 ? -19.124 -11.103 -5.867 1.00 89.81 105 ILE A C 1
ATOM 826 O O . ILE A 1 105 ? -18.022 -11.284 -6.372 1.00 89.81 105 ILE A O 1
ATOM 830 N N . SER A 1 106 ? -20.012 -12.089 -5.725 1.00 90.94 106 SER A N 1
ATOM 831 C CA . SER A 1 106 ? -19.707 -13.483 -6.067 1.00 90.94 106 SER A CA 1
ATOM 832 C C . SER A 1 106 ? -19.436 -13.710 -7.558 1.00 90.94 106 SER A C 1
ATOM 834 O O . SER A 1 106 ? -18.677 -14.610 -7.920 1.00 90.94 106 SER A O 1
ATOM 836 N N . ASP A 1 107 ? -20.057 -12.937 -8.449 1.00 91.75 107 ASP A N 1
ATOM 837 C CA . ASP A 1 107 ? -19.762 -12.981 -9.884 1.00 91.75 107 ASP A CA 1
ATOM 838 C C . ASP A 1 107 ? -18.391 -12.370 -10.193 1.00 91.75 107 ASP A C 1
ATOM 840 O O . ASP A 1 107 ? -17.646 -12.904 -11.017 1.00 91.75 107 ASP A O 1
ATOM 844 N N . ILE A 1 108 ? -18.026 -11.276 -9.517 1.00 88.00 108 ILE A N 1
ATOM 845 C CA . ILE A 1 108 ? -16.688 -10.686 -9.626 1.00 88.00 108 ILE A CA 1
ATOM 846 C C . ILE A 1 108 ? -15.639 -11.645 -9.059 1.00 88.00 108 ILE A C 1
ATOM 848 O O . ILE A 1 108 ? -14.632 -11.864 -9.717 1.00 88.00 108 ILE A O 1
ATOM 852 N N . GLU A 1 109 ? -15.883 -12.273 -7.909 1.00 85.94 109 GLU A N 1
ATOM 853 C CA . GLU A 1 109 ? -14.988 -13.271 -7.303 1.00 85.94 109 GLU A CA 1
ATOM 854 C C . GLU A 1 109 ? -14.756 -14.476 -8.211 1.00 85.94 109 GLU A C 1
ATOM 856 O O . GLU A 1 109 ? -13.634 -14.953 -8.310 1.00 85.94 109 GLU A O 1
ATOM 861 N N . ARG A 1 110 ? -15.784 -14.933 -8.936 1.00 84.88 110 ARG A N 1
ATOM 862 C CA . ARG A 1 110 ? -15.638 -16.008 -9.931 1.00 84.88 110 ARG A CA 1
ATOM 863 C C . ARG A 1 110 ? -14.821 -15.599 -11.157 1.00 84.88 110 ARG A C 1
ATOM 865 O O . ARG A 1 110 ? -14.251 -16.460 -11.820 1.00 84.88 110 ARG A O 1
ATOM 872 N N . ARG A 1 111 ? -14.812 -14.308 -11.498 1.00 82.25 111 ARG A N 1
ATOM 873 C CA . ARG A 1 111 ? -14.045 -13.747 -12.624 1.00 82.25 111 ARG A CA 1
ATOM 874 C C . ARG A 1 111 ? -12.641 -13.318 -12.222 1.00 82.25 111 ARG A C 1
ATOM 876 O O . ARG A 1 111 ? -11.768 -13.231 -13.083 1.00 82.25 111 ARG A O 1
ATOM 883 N N . LEU A 1 112 ? -12.449 -12.991 -10.950 1.00 82.06 112 LEU A N 1
ATOM 884 C CA . LEU A 1 112 ? -11.145 -12.764 -10.368 1.00 82.06 112 LEU A CA 1
ATOM 885 C C . LEU A 1 112 ? -10.393 -14.079 -10.451 1.00 82.06 112 LEU A C 1
ATOM 887 O O . LEU A 1 112 ? -10.837 -15.091 -9.928 1.00 82.06 112 LEU A O 1
ATOM 891 N N . ASP A 1 113 ? -9.268 -14.042 -11.149 1.00 69.06 113 ASP A N 1
ATOM 892 C CA . ASP A 1 113 ? -8.332 -15.149 -11.226 1.00 69.06 113 ASP A CA 1
ATOM 893 C C . ASP A 1 113 ? -7.942 -15.587 -9.799 1.00 69.06 113 ASP A C 1
ATOM 895 O O . ASP A 1 113 ? -7.228 -14.841 -9.110 1.00 69.06 113 ASP A O 1
ATOM 899 N N . PRO A 1 114 ? -8.458 -16.739 -9.328 1.00 60.69 114 PRO A N 1
ATOM 900 C CA . PRO A 1 114 ? -8.385 -17.127 -7.923 1.00 60.69 114 PRO A CA 1
ATOM 901 C C . PRO A 1 114 ? -6.947 -17.418 -7.486 1.00 60.69 114 PRO A C 1
ATOM 903 O O . PRO A 1 114 ? -6.621 -17.261 -6.310 1.00 60.69 114 PRO A O 1
ATOM 906 N N . ASP A 1 115 ? -6.072 -17.745 -8.438 1.00 57.62 115 ASP A N 1
ATOM 907 C CA . ASP A 1 115 ? -4.687 -18.129 -8.178 1.00 57.62 115 ASP A CA 1
ATOM 908 C C . ASP A 1 115 ? -3.713 -16.944 -8.298 1.00 57.62 115 ASP A C 1
ATOM 910 O O . ASP A 1 115 ? -2.517 -17.079 -8.037 1.00 57.62 115 ASP A O 1
ATOM 914 N N . GLY A 1 116 ? -4.193 -15.762 -8.712 1.00 64.44 116 GLY A N 1
ATOM 915 C CA . GLY A 1 116 ? -3.333 -14.616 -9.027 1.00 64.44 116 GLY A CA 1
ATOM 916 C C . GLY A 1 116 ? -2.332 -14.890 -10.161 1.00 64.44 116 GLY A C 1
ATOM 917 O O . GLY A 1 116 ? -1.364 -14.138 -10.313 1.00 64.44 116 GLY A O 1
ATOM 918 N N . SER A 1 117 ? -2.573 -1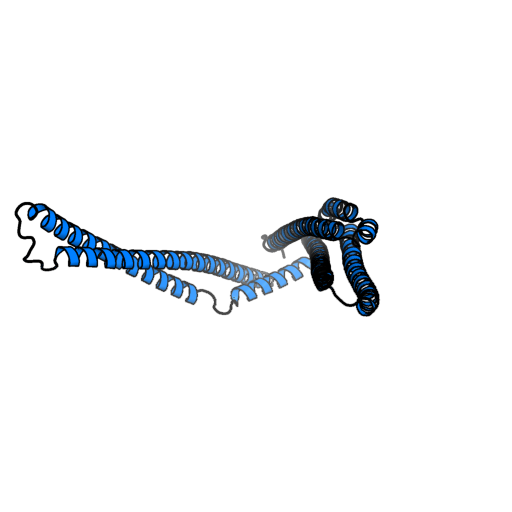5.948 -10.939 1.00 73.31 117 SER A N 1
ATOM 919 C CA . SER A 1 117 ? -1.756 -16.431 -12.047 1.00 73.31 117 SER A CA 1
ATOM 920 C C . SER A 1 117 ? -1.530 -15.356 -13.108 1.00 73.31 117 SER A C 1
ATOM 922 O O . SER A 1 117 ? -0.388 -15.051 -13.408 1.00 73.31 117 SER A O 1
ATOM 924 N N . ALA A 1 118 ? -2.562 -14.647 -13.562 1.00 74.31 118 ALA A N 1
ATOM 925 C CA . ALA A 1 118 ? -2.471 -13.583 -14.559 1.00 74.31 118 ALA A CA 1
ATOM 926 C C . ALA A 1 118 ? -1.605 -12.403 -14.092 1.00 74.31 118 ALA A C 1
ATOM 928 O O . ALA A 1 118 ? -0.864 -11.822 -14.886 1.00 74.31 118 ALA A O 1
ATOM 929 N N . ARG A 1 119 ? -1.661 -12.056 -12.798 1.00 77.88 119 ARG A N 1
ATOM 930 C CA . ARG A 1 119 ? -0.789 -11.020 -12.224 1.00 77.88 119 ARG A CA 1
ATOM 931 C C . ARG A 1 119 ? 0.656 -11.503 -12.172 1.00 77.88 119 ARG A C 1
ATOM 933 O O . ARG A 1 119 ? 1.555 -10.777 -12.584 1.00 77.88 119 ARG A O 1
ATOM 940 N N . ALA A 1 120 ? 0.875 -12.717 -11.673 1.00 78.31 120 ALA A N 1
ATOM 941 C CA . ALA A 1 120 ? 2.204 -13.309 -11.586 1.00 78.31 120 ALA A CA 1
ATOM 942 C C . ALA A 1 120 ? 2.827 -13.539 -12.975 1.00 78.31 120 ALA A C 1
ATOM 944 O O . ALA A 1 120 ? 4.024 -13.333 -13.152 1.00 78.31 120 ALA A O 1
ATOM 945 N N . ASP A 1 121 ? 2.031 -13.941 -13.961 1.00 79.62 121 ASP A N 1
ATOM 946 C CA . ASP A 1 121 ? 2.428 -14.157 -15.353 1.00 79.62 121 ASP A CA 1
ATOM 947 C C . ASP A 1 121 ? 2.819 -12.840 -16.009 1.00 79.62 121 ASP A C 1
ATOM 949 O O . ASP A 1 121 ? 3.890 -12.750 -16.607 1.00 79.62 121 ASP A O 1
ATOM 953 N N . TYR A 1 122 ? 2.007 -11.796 -15.826 1.00 80.81 122 TYR A N 1
ATOM 954 C CA . TYR A 1 122 ? 2.325 -10.461 -16.318 1.00 80.81 122 TYR A CA 1
ATOM 955 C C . TYR A 1 122 ? 3.598 -9.896 -15.680 1.00 80.81 122 TYR A C 1
ATOM 957 O O . TYR A 1 122 ? 4.482 -9.443 -16.401 1.00 80.81 122 TYR A O 1
ATOM 965 N N . GLU A 1 123 ? 3.742 -9.961 -14.353 1.00 81.88 123 GLU A N 1
ATOM 966 C CA . GLU A 1 123 ? 4.944 -9.468 -13.663 1.00 81.88 123 GLU A CA 1
ATOM 967 C C . GLU A 1 123 ? 6.199 -10.257 -14.079 1.00 81.88 123 GLU A C 1
ATOM 969 O O . GLU A 1 123 ? 7.262 -9.672 -14.297 1.00 81.88 123 GLU A O 1
ATOM 974 N N . ARG A 1 124 ? 6.086 -11.578 -14.285 1.00 82.75 124 ARG A N 1
ATOM 975 C CA . ARG A 1 124 ? 7.185 -12.397 -14.826 1.00 82.75 124 ARG A CA 1
ATOM 976 C C . ARG A 1 124 ? 7.542 -12.011 -16.259 1.00 82.75 124 ARG A C 1
ATOM 978 O O . ARG A 1 124 ? 8.727 -11.866 -16.560 1.00 82.75 124 ARG A O 1
ATOM 985 N N . ALA A 1 125 ? 6.550 -11.833 -17.128 1.00 82.19 125 ALA A N 1
ATOM 986 C CA . ALA A 1 125 ? 6.765 -11.431 -18.514 1.00 82.19 125 ALA A CA 1
ATOM 987 C C . ALA A 1 125 ? 7.356 -10.014 -18.607 1.00 82.19 125 ALA A C 1
ATOM 989 O O . ALA A 1 125 ? 8.254 -9.764 -19.410 1.00 82.19 125 ALA A O 1
ATOM 990 N N . LEU A 1 126 ? 6.924 -9.102 -17.732 1.00 79.38 126 LEU A N 1
ATOM 991 C CA . LEU A 1 126 ? 7.453 -7.745 -17.630 1.00 79.38 126 LEU A CA 1
ATOM 992 C C . LEU A 1 126 ? 8.912 -7.761 -17.166 1.00 79.38 126 LEU A C 1
ATOM 994 O O . LEU A 1 126 ? 9.748 -7.081 -17.756 1.00 79.38 126 LEU A O 1
ATOM 998 N N . ALA A 1 127 ? 9.244 -8.575 -16.160 1.00 79.88 127 ALA A N 1
ATOM 999 C CA . ALA A 1 127 ? 10.620 -8.750 -15.704 1.00 79.88 127 ALA A CA 1
ATOM 1000 C C . ALA A 1 127 ? 11.528 -9.346 -16.794 1.00 79.88 127 ALA A C 1
ATOM 1002 O O . ALA A 1 127 ? 12.688 -8.947 -16.909 1.00 79.88 127 ALA A O 1
ATOM 1003 N N . ALA A 1 128 ? 11.015 -10.278 -17.604 1.00 82.06 128 ALA A N 1
ATOM 1004 C CA . ALA A 1 128 ? 11.742 -10.824 -18.747 1.00 82.06 128 ALA A CA 1
ATOM 1005 C C . ALA A 1 128 ? 12.010 -9.744 -19.808 1.00 82.06 128 ALA A C 1
ATOM 1007 O O . ALA A 1 128 ? 13.170 -9.525 -20.157 1.00 82.06 128 ALA A O 1
ATOM 1008 N N . LYS A 1 129 ? 10.980 -8.988 -20.217 1.00 79.12 129 LYS A N 1
ATOM 1009 C CA . LYS A 1 129 ? 11.127 -7.859 -21.152 1.00 79.12 129 LYS A CA 1
ATOM 1010 C C . LYS A 1 129 ? 12.092 -6.788 -20.652 1.00 79.12 129 LYS A C 1
ATOM 1012 O O . LYS A 1 129 ? 12.896 -6.281 -21.421 1.00 79.12 129 LYS A O 1
ATOM 1017 N N . LEU A 1 130 ? 12.048 -6.458 -19.362 1.00 78.31 130 LEU A N 1
ATOM 1018 C CA . LEU A 1 130 ? 12.979 -5.507 -18.752 1.00 78.31 130 LEU A CA 1
ATOM 1019 C C . LEU A 1 130 ? 14.433 -5.971 -18.881 1.00 78.31 130 LEU A C 1
ATOM 1021 O O . LEU A 1 130 ? 15.293 -5.179 -19.253 1.00 78.31 130 LEU A O 1
ATOM 1025 N N . ARG A 1 131 ? 14.709 -7.256 -18.631 1.00 79.19 131 ARG A N 1
ATOM 1026 C CA . ARG A 1 131 ? 16.061 -7.819 -18.783 1.00 79.19 131 ARG A CA 1
ATOM 1027 C C . ARG A 1 131 ? 16.523 -7.829 -20.236 1.00 79.19 131 ARG A C 1
ATOM 1029 O O . ARG A 1 131 ? 17.680 -7.514 -20.508 1.00 79.19 131 ARG A O 1
ATOM 1036 N N . GLU A 1 132 ? 15.642 -8.178 -21.167 1.00 80.50 132 GLU A N 1
ATOM 1037 C CA . GLU A 1 132 ? 15.937 -8.125 -22.604 1.00 80.50 132 GLU A CA 1
ATOM 1038 C C . GLU A 1 132 ? 16.250 -6.687 -23.044 1.00 80.50 132 GLU A C 1
ATOM 1040 O O . GLU A 1 132 ? 17.287 -6.433 -23.658 1.00 80.50 132 GLU A O 1
ATOM 1045 N N . ALA A 1 133 ? 15.426 -5.724 -22.630 1.00 77.25 133 ALA A N 1
ATOM 1046 C CA . ALA A 1 133 ? 15.619 -4.314 -22.942 1.00 77.25 133 ALA A CA 1
ATOM 1047 C C . ALA A 1 133 ? 16.894 -3.730 -22.307 1.00 77.25 133 ALA A C 1
ATOM 1049 O O . ALA A 1 133 ? 17.556 -2.914 -22.939 1.00 77.25 133 ALA A O 1
ATOM 1050 N N . GLU A 1 134 ? 17.278 -4.156 -21.099 1.00 74.94 134 GLU A N 1
ATOM 1051 C CA . GLU A 1 134 ? 18.509 -3.724 -20.410 1.00 74.94 134 GLU A CA 1
ATOM 1052 C C . GLU A 1 134 ? 19.791 -4.306 -21.010 1.00 74.94 134 GLU A C 1
ATOM 1054 O O . GLU A 1 134 ? 20.848 -3.673 -20.935 1.00 74.94 134 GLU A O 1
ATOM 1059 N N . THR A 1 135 ? 19.707 -5.500 -21.597 1.00 78.12 135 THR A N 1
ATOM 1060 C CA . THR A 1 135 ? 20.851 -6.196 -22.209 1.00 78.12 135 THR A CA 1
ATOM 1061 C C . THR A 1 135 ? 21.057 -5.842 -23.679 1.00 78.12 135 THR A C 1
ATOM 1063 O O . THR A 1 135 ? 22.147 -6.062 -24.207 1.00 78.12 135 THR A O 1
ATOM 1066 N N . ALA A 1 136 ? 20.058 -5.247 -24.335 1.00 75.94 136 ALA A N 1
ATOM 1067 C CA . ALA A 1 136 ? 20.214 -4.680 -25.669 1.00 75.94 136 ALA A CA 1
ATOM 1068 C C . ALA A 1 136 ? 21.286 -3.574 -25.662 1.00 75.94 136 ALA A C 1
ATOM 1070 O O . ALA A 1 136 ? 21.313 -2.756 -24.753 1.00 75.94 136 ALA A O 1
ATOM 1071 N N . ASP A 1 137 ? 22.162 -3.478 -26.663 1.00 77.06 137 ASP A N 1
ATOM 1072 C CA . ASP A 1 137 ? 23.160 -2.393 -26.727 1.00 77.06 137 ASP A CA 1
ATOM 1073 C C . ASP A 1 137 ? 22.577 -1.158 -27.433 1.00 77.06 137 ASP A C 1
ATOM 1075 O O . ASP A 1 137 ? 22.891 -0.846 -28.580 1.00 77.06 137 ASP A O 1
ATOM 1079 N N . THR A 1 138 ? 21.619 -0.501 -26.774 1.00 81.31 138 THR A N 1
ATOM 1080 C CA . THR A 1 138 ? 20.892 0.653 -27.322 1.00 81.31 138 THR A CA 1
ATOM 1081 C C . THR A 1 138 ? 20.907 1.836 -26.350 1.00 81.31 138 THR A C 1
ATOM 1083 O O . THR A 1 138 ? 21.025 1.639 -25.138 1.00 81.31 138 THR A O 1
ATOM 1086 N N . PRO A 1 139 ? 20.714 3.080 -26.831 1.00 78.06 139 PRO A N 1
ATOM 1087 C CA . PRO A 1 139 ? 20.553 4.240 -25.951 1.00 78.06 139 PRO A CA 1
ATOM 1088 C C . PRO A 1 139 ? 19.402 4.081 -24.943 1.00 78.06 139 PRO A C 1
ATOM 1090 O O . PRO A 1 139 ? 19.505 4.542 -23.809 1.00 78.06 139 PRO A O 1
ATOM 1093 N N . ALA A 1 140 ? 18.328 3.383 -25.333 1.00 75.19 140 ALA A N 1
ATOM 1094 C CA . ALA A 1 140 ? 17.207 3.072 -24.450 1.00 75.19 140 ALA A CA 1
ATOM 1095 C C . ALA A 1 140 ? 17.613 2.114 -23.316 1.00 75.19 140 ALA A C 1
ATOM 1097 O O . ALA A 1 140 ? 17.225 2.334 -22.171 1.00 75.19 140 ALA A O 1
ATOM 1098 N N . SER A 1 141 ? 18.455 1.108 -23.587 1.00 80.62 141 SER A N 1
ATOM 1099 C CA . SER A 1 141 ? 18.964 0.226 -22.526 1.00 80.62 141 SER A CA 1
ATOM 1100 C C . SER A 1 141 ? 19.897 0.941 -21.564 1.00 80.62 141 SER A C 1
ATOM 1102 O O . SER A 1 141 ? 19.902 0.630 -20.376 1.00 80.62 141 SER A O 1
ATOM 1104 N N . ALA A 1 142 ? 20.698 1.890 -22.058 1.00 78.75 142 ALA A N 1
ATOM 1105 C CA . ALA A 1 142 ? 21.570 2.693 -21.212 1.00 78.75 142 ALA A CA 1
ATOM 1106 C C . ALA A 1 142 ? 20.737 3.530 -20.231 1.00 78.75 142 ALA A C 1
ATOM 1108 O O . ALA A 1 142 ? 21.045 3.556 -19.043 1.00 78.75 142 ALA A O 1
ATOM 1109 N N . ALA A 1 143 ? 19.636 4.125 -20.704 1.00 80.12 143 ALA A N 1
ATOM 1110 C CA . ALA A 1 143 ? 18.683 4.834 -19.852 1.00 80.12 143 ALA A CA 1
ATOM 1111 C C . ALA A 1 143 ? 17.976 3.899 -18.850 1.00 80.12 143 ALA A C 1
ATOM 1113 O O . ALA A 1 143 ? 17.845 4.243 -17.679 1.00 80.12 143 ALA A O 1
ATOM 1114 N N . LEU A 1 144 ? 17.568 2.695 -19.266 1.00 80.44 144 LEU A N 1
ATOM 1115 C CA . LEU A 1 144 ? 16.965 1.705 -18.362 1.00 80.44 144 LEU A CA 1
ATOM 1116 C C . LEU A 1 144 ? 17.940 1.232 -17.280 1.00 80.44 144 LEU A C 1
ATOM 1118 O O . LEU A 1 144 ? 17.562 1.147 -16.113 1.00 80.44 144 LEU A O 1
ATOM 1122 N N . ARG A 1 145 ? 19.200 0.972 -17.647 1.00 79.25 145 ARG A N 1
ATOM 1123 C CA . ARG A 1 145 ? 20.269 0.624 -16.701 1.00 79.25 145 ARG A CA 1
ATOM 1124 C C . ARG A 1 145 ? 20.557 1.768 -15.734 1.00 79.25 145 ARG A C 1
ATOM 1126 O O . ARG A 1 145 ? 20.747 1.507 -14.552 1.00 79.25 145 ARG A O 1
ATOM 1133 N N . ASP A 1 146 ? 20.544 3.014 -16.203 1.00 82.44 146 ASP A N 1
ATOM 1134 C CA . ASP A 1 146 ? 20.672 4.189 -15.335 1.00 82.44 146 ASP A CA 1
ATOM 1135 C C . ASP A 1 146 ? 19.531 4.260 -14.307 1.00 82.44 146 ASP A C 1
ATOM 1137 O O . ASP A 1 146 ? 19.785 4.331 -13.104 1.00 82.44 146 ASP A O 1
ATOM 1141 N N . ILE A 1 147 ? 18.276 4.119 -14.749 1.00 79.81 147 ILE A N 1
ATOM 1142 C CA . ILE A 1 147 ? 17.116 4.095 -13.846 1.00 79.81 147 ILE A CA 1
ATOM 1143 C C . ILE A 1 147 ? 17.212 2.920 -12.858 1.00 79.81 147 ILE A C 1
ATOM 1145 O O . ILE A 1 147 ? 16.976 3.101 -11.664 1.00 79.81 147 ILE A O 1
ATOM 1149 N N . ALA A 1 148 ? 17.601 1.726 -13.315 1.00 77.12 148 ALA A N 1
ATOM 1150 C CA . ALA A 1 148 ? 17.784 0.558 -12.454 1.00 77.12 148 ALA A CA 1
ATOM 1151 C C . ALA A 1 148 ? 18.882 0.778 -11.397 1.00 77.12 148 ALA A C 1
ATOM 1153 O O . ALA A 1 148 ? 18.685 0.440 -10.228 1.00 77.12 148 ALA A O 1
ATOM 1154 N N . ASN A 1 149 ? 20.002 1.396 -11.778 1.00 80.31 149 ASN A N 1
ATOM 1155 C CA . ASN A 1 149 ? 21.075 1.759 -10.853 1.00 80.31 149 ASN A CA 1
ATOM 1156 C C . ASN A 1 149 ? 20.602 2.787 -9.817 1.00 80.31 149 ASN A C 1
ATOM 1158 O O . ASN A 1 149 ? 20.926 2.660 -8.636 1.00 80.31 149 ASN A O 1
ATOM 1162 N N . ARG A 1 150 ? 19.790 3.769 -10.226 1.00 77.31 150 ARG A N 1
ATOM 1163 C CA . ARG A 1 150 ? 19.197 4.759 -9.314 1.00 77.31 150 ARG A CA 1
ATOM 1164 C C . ARG A 1 150 ? 18.218 4.115 -8.332 1.00 77.31 150 ARG A C 1
ATOM 1166 O O . ARG A 1 150 ? 18.301 4.396 -7.140 1.00 77.31 150 ARG A O 1
ATOM 1173 N N . ILE A 1 151 ? 17.360 3.195 -8.785 1.00 76.44 151 ILE A N 1
ATOM 1174 C CA . ILE A 1 151 ? 16.479 2.407 -7.899 1.00 76.44 151 ILE A CA 1
ATOM 1175 C C . ILE A 1 151 ? 17.309 1.628 -6.873 1.00 76.44 151 ILE A C 1
ATOM 1177 O O . ILE A 1 151 ? 17.002 1.664 -5.680 1.00 76.44 151 ILE A O 1
ATOM 1181 N N . ALA A 1 152 ? 18.372 0.948 -7.313 1.00 74.25 152 ALA A N 1
ATOM 1182 C CA . ALA A 1 152 ? 19.248 0.191 -6.423 1.00 74.25 152 ALA A CA 1
ATOM 1183 C C . ALA A 1 152 ? 19.927 1.097 -5.381 1.00 74.25 152 ALA A C 1
ATOM 1185 O O . ALA A 1 152 ? 19.955 0.752 -4.199 1.00 74.25 152 ALA A O 1
ATOM 1186 N N . ALA A 1 153 ? 20.401 2.277 -5.793 1.00 74.00 153 ALA A N 1
ATOM 1187 C CA . ALA A 1 153 ? 20.993 3.263 -4.894 1.00 74.00 153 ALA A CA 1
ATOM 1188 C C . ALA A 1 153 ? 19.989 3.756 -3.836 1.00 74.00 153 ALA A C 1
ATOM 1190 O O . ALA A 1 153 ? 20.283 3.701 -2.642 1.00 74.00 153 ALA A O 1
ATOM 1191 N N . HIS A 1 154 ? 18.779 4.162 -4.238 1.00 71.88 154 HIS A N 1
ATOM 1192 C CA . HIS A 1 154 ? 17.739 4.598 -3.292 1.00 71.88 154 HIS A CA 1
ATOM 1193 C C . HIS A 1 154 ? 17.263 3.469 -2.374 1.00 71.88 154 HIS A C 1
ATOM 1195 O O . HIS A 1 154 ? 16.958 3.712 -1.207 1.00 71.88 154 HIS A O 1
ATOM 1201 N N . THR A 1 155 ? 17.235 2.228 -2.864 1.00 74.94 155 THR A N 1
ATOM 1202 C CA . THR A 1 155 ? 16.883 1.053 -2.051 1.00 74.94 155 THR A CA 1
ATOM 1203 C C . THR A 1 155 ? 17.933 0.795 -0.975 1.00 74.94 155 THR A C 1
ATOM 1205 O O . THR A 1 155 ? 17.574 0.594 0.183 1.00 74.94 155 THR A O 1
ATOM 1208 N N . ALA A 1 156 ? 19.220 0.864 -1.328 1.00 75.56 156 ALA A N 1
ATOM 1209 C CA . ALA A 1 156 ? 20.312 0.728 -0.368 1.00 75.56 156 ALA A CA 1
ATOM 1210 C C . ALA A 1 156 ? 20.235 1.808 0.723 1.00 75.56 156 ALA A C 1
ATOM 1212 O O . ALA A 1 156 ? 20.317 1.492 1.908 1.00 75.56 156 ALA A O 1
ATOM 1213 N N . VAL A 1 157 ? 19.980 3.063 0.337 1.00 71.62 157 VAL A N 1
ATOM 1214 C CA . VAL A 1 157 ? 19.761 4.172 1.278 1.00 71.62 157 VAL A CA 1
ATOM 1215 C C . VAL A 1 157 ? 18.567 3.895 2.197 1.00 71.62 157 VAL A C 1
ATOM 1217 O O . VAL A 1 157 ? 18.685 4.028 3.415 1.00 71.62 157 VAL A O 1
ATOM 1220 N N . ALA A 1 158 ? 17.422 3.490 1.641 1.00 71.19 158 ALA A N 1
ATOM 1221 C CA . ALA A 1 158 ? 16.223 3.189 2.420 1.00 71.19 158 ALA A CA 1
ATOM 1222 C C . ALA A 1 158 ? 16.460 2.050 3.426 1.00 71.19 158 ALA A C 1
ATOM 1224 O O . ALA A 1 158 ? 16.020 2.141 4.573 1.00 71.19 158 ALA A O 1
ATOM 1225 N N . ASP A 1 159 ? 17.181 1.000 3.032 1.00 75.12 159 ASP A N 1
ATOM 1226 C CA . ASP A 1 159 ? 17.556 -0.097 3.926 1.00 75.12 159 ASP A CA 1
ATOM 1227 C C . ASP A 1 159 ? 18.467 0.365 5.060 1.00 75.12 159 ASP A C 1
ATOM 1229 O O . ASP A 1 159 ? 18.240 -0.014 6.213 1.00 75.12 159 ASP A O 1
ATOM 1233 N N . THR A 1 160 ? 19.463 1.202 4.768 1.00 75.25 160 THR A N 1
ATOM 1234 C CA . THR A 1 160 ? 20.334 1.757 5.807 1.00 75.25 160 THR A CA 1
ATOM 1235 C C . THR A 1 160 ? 19.534 2.628 6.778 1.00 75.25 160 THR A C 1
ATOM 1237 O O . THR A 1 160 ? 19.620 2.407 7.984 1.00 75.25 160 THR A O 1
ATOM 1240 N N . ILE A 1 161 ? 18.655 3.513 6.287 1.00 71.62 161 ILE A N 1
ATOM 1241 C CA . ILE A 1 161 ? 17.767 4.330 7.135 1.00 71.62 161 ILE A CA 1
ATOM 1242 C C . ILE A 1 161 ? 16.893 3.448 8.040 1.00 71.62 161 ILE A C 1
ATOM 1244 O O . ILE A 1 161 ? 16.844 3.676 9.249 1.00 71.62 161 ILE A O 1
ATOM 1248 N N . ARG A 1 162 ? 16.256 2.396 7.504 1.00 77.19 162 ARG A N 1
ATOM 1249 C CA . ARG A 1 162 ? 15.447 1.455 8.307 1.00 77.19 162 ARG A CA 1
ATOM 1250 C C . ARG A 1 162 ? 16.271 0.780 9.402 1.00 77.19 162 ARG A C 1
ATOM 1252 O O . ARG A 1 162 ? 15.807 0.650 10.534 1.00 77.19 162 ARG A O 1
ATOM 1259 N N . ARG A 1 163 ? 17.498 0.348 9.091 1.00 76.38 163 ARG A N 1
ATOM 1260 C CA . ARG A 1 163 ? 18.409 -0.265 10.077 1.00 76.38 163 ARG A CA 1
ATOM 1261 C C . ARG A 1 163 ? 18.851 0.726 11.153 1.00 76.38 163 ARG A C 1
ATOM 1263 O O . ARG A 1 163 ? 19.072 0.297 12.290 1.00 76.38 163 ARG A O 1
ATOM 1270 N N . THR A 1 164 ? 18.990 2.004 10.808 1.00 73.12 164 THR A N 1
ATOM 1271 C CA . THR A 1 164 ? 19.298 3.091 11.745 1.00 73.12 164 THR A CA 1
ATOM 1272 C C . THR A 1 164 ? 18.110 3.375 12.656 1.00 73.12 164 THR A C 1
ATOM 1274 O O . THR A 1 164 ? 18.282 3.371 13.872 1.00 73.12 164 THR A O 1
ATOM 1277 N N . MET A 1 165 ? 16.896 3.494 12.109 1.00 70.62 165 MET A N 1
ATOM 1278 C CA . MET A 1 165 ? 15.664 3.629 12.900 1.00 70.62 165 MET A CA 1
ATOM 1279 C C . MET A 1 165 ? 15.492 2.461 13.878 1.00 70.62 165 MET A C 1
ATOM 1281 O O . MET A 1 165 ? 15.284 2.686 15.065 1.00 70.62 165 MET A O 1
ATOM 1285 N N . ALA A 1 166 ? 15.683 1.220 13.416 1.00 74.56 166 ALA A N 1
ATOM 1286 C CA . ALA A 1 166 ? 15.595 0.037 14.272 1.00 74.56 166 ALA A CA 1
ATOM 1287 C C . ALA A 1 166 ? 16.612 0.061 15.430 1.00 74.56 166 ALA A C 1
ATOM 1289 O O . ALA A 1 166 ? 16.286 -0.337 16.546 1.00 74.56 166 ALA A O 1
ATOM 1290 N N . ALA A 1 167 ? 17.836 0.545 15.188 1.00 72.88 167 ALA A N 1
ATOM 1291 C CA . ALA A 1 167 ? 18.827 0.729 16.250 1.00 72.88 167 ALA A CA 1
ATOM 1292 C C . ALA A 1 167 ? 18.459 1.879 17.205 1.00 72.88 167 ALA A C 1
ATOM 1294 O O . ALA A 1 167 ? 18.742 1.793 18.398 1.00 72.88 167 ALA A O 1
ATOM 1295 N N . GLY A 1 168 ? 17.811 2.934 16.702 1.00 69.69 168 GLY A N 1
ATOM 1296 C CA . GLY A 1 168 ? 17.286 4.032 17.515 1.00 69.69 168 GLY A CA 1
ATOM 1297 C C . GLY A 1 168 ? 16.149 3.583 18.434 1.00 69.69 168 GLY A C 1
ATOM 1298 O O . GLY A 1 168 ? 16.144 3.920 19.616 1.00 69.69 168 GLY A O 1
ATOM 1299 N N . ASP A 1 169 ? 15.229 2.756 17.932 1.00 74.62 169 ASP A N 1
ATOM 1300 C CA . ASP A 1 169 ? 14.158 2.152 18.732 1.00 74.62 169 ASP A CA 1
ATOM 1301 C C . ASP A 1 169 ? 14.700 1.178 19.789 1.00 74.62 169 ASP A C 1
ATOM 1303 O O . ASP A 1 169 ? 14.216 1.173 20.926 1.00 74.62 169 ASP A O 1
ATOM 1307 N N . GLU A 1 170 ? 15.726 0.387 19.451 1.00 76.12 170 GLU A N 1
ATOM 1308 C CA . GLU A 1 170 ? 16.447 -0.466 20.407 1.00 76.12 170 GLU A CA 1
ATOM 1309 C C . GLU A 1 170 ? 17.067 0.393 21.523 1.00 76.12 170 GLU A C 1
ATOM 1311 O O . GLU A 1 170 ? 16.793 0.162 22.701 1.00 76.12 170 GLU A O 1
ATOM 1316 N N . ALA A 1 171 ? 17.791 1.459 21.162 1.00 68.81 171 ALA A N 1
ATOM 1317 C CA . ALA A 1 171 ? 18.388 2.387 22.121 1.00 68.81 171 ALA A CA 1
ATOM 1318 C C . ALA A 1 171 ? 17.343 3.094 22.999 1.00 68.81 171 ALA A C 1
ATOM 1320 O O . ALA A 1 171 ? 17.542 3.222 24.208 1.00 68.81 171 ALA A O 1
ATOM 1321 N N . ARG A 1 172 ? 16.205 3.509 22.426 1.00 69.94 172 ARG A N 1
ATOM 1322 C CA . ARG A 1 172 ? 15.093 4.111 23.180 1.00 69.94 172 ARG A CA 1
ATOM 1323 C C . ARG A 1 172 ? 14.487 3.117 24.164 1.00 69.94 172 ARG A C 1
ATOM 1325 O O . ARG A 1 172 ? 14.206 3.476 25.305 1.00 69.94 172 ARG A O 1
ATOM 1332 N N . THR A 1 173 ? 14.275 1.878 23.730 1.00 75.31 173 THR A N 1
ATOM 1333 C CA . THR A 1 173 ? 13.705 0.815 24.566 1.00 75.31 173 THR A CA 1
ATOM 1334 C C . THR A 1 173 ? 14.627 0.485 25.732 1.00 75.31 173 THR A C 1
ATOM 1336 O O . THR A 1 173 ? 14.163 0.366 26.866 1.00 75.31 173 THR A O 1
ATOM 1339 N N . ASP A 1 174 ? 15.930 0.388 25.473 1.00 70.75 174 ASP A N 1
ATOM 1340 C CA . ASP A 1 174 ? 16.927 0.173 26.515 1.00 70.75 174 ASP A CA 1
ATOM 1341 C C . ASP A 1 174 ? 16.959 1.350 27.494 1.00 70.75 174 ASP A C 1
ATOM 1343 O O . ASP A 1 174 ? 16.867 1.132 28.699 1.00 70.75 174 ASP A O 1
ATOM 1347 N N . LEU A 1 175 ? 16.961 2.594 27.005 1.00 65.62 175 LEU A N 1
ATOM 1348 C CA . LEU A 1 175 ? 16.899 3.791 27.848 1.00 65.62 175 LEU A CA 1
ATOM 1349 C C . LEU A 1 175 ? 15.665 3.788 28.768 1.00 65.62 175 LEU A C 1
ATOM 1351 O O . LEU A 1 175 ? 15.798 3.999 29.971 1.00 65.62 175 LEU A O 1
ATOM 1355 N N . LEU A 1 176 ? 14.475 3.495 28.233 1.00 67.44 176 LEU A N 1
ATOM 1356 C CA . LEU A 1 176 ? 13.238 3.417 29.020 1.00 67.44 176 LEU A CA 1
ATOM 1357 C C . LEU A 1 176 ? 13.293 2.307 30.078 1.00 67.44 176 LEU A C 1
ATOM 1359 O O . LEU A 1 176 ? 12.904 2.537 31.226 1.00 67.44 176 LEU A O 1
ATOM 1363 N N . ARG A 1 177 ? 13.827 1.132 29.723 1.00 71.94 177 ARG A N 1
ATOM 1364 C CA . ARG A 1 177 ? 14.012 0.013 30.659 1.00 71.94 177 ARG A CA 1
ATOM 1365 C C . ARG A 1 177 ? 14.961 0.387 31.797 1.00 71.94 177 ARG A C 1
ATOM 1367 O O . ARG A 1 177 ? 14.707 0.050 32.956 1.00 71.94 177 ARG A O 1
ATOM 1374 N N . GLU A 1 178 ? 16.045 1.094 31.492 1.00 67.12 178 GLU A N 1
ATOM 1375 C CA . GLU A 1 178 ? 16.996 1.523 32.515 1.00 67.12 178 GLU A CA 1
ATOM 1376 C C . GLU A 1 178 ? 16.428 2.644 33.401 1.00 67.12 178 GLU A C 1
ATOM 1378 O O . GLU A 1 178 ? 16.605 2.595 34.619 1.00 67.12 178 GLU A O 1
ATOM 1383 N N . ILE A 1 179 ? 15.664 3.597 32.850 1.00 63.50 179 ILE A N 1
ATOM 1384 C CA . ILE A 1 179 ? 14.939 4.614 33.638 1.00 63.50 179 ILE A CA 1
ATOM 1385 C C . ILE A 1 179 ? 13.970 3.948 34.618 1.00 63.50 179 ILE A C 1
ATOM 1387 O O . ILE A 1 179 ? 13.901 4.337 35.787 1.00 63.50 179 ILE A O 1
ATOM 1391 N N . GLU A 1 180 ? 13.225 2.937 34.169 1.00 66.56 180 GLU A N 1
ATOM 1392 C CA . GLU A 1 180 ? 12.302 2.185 35.018 1.00 66.56 180 GLU A CA 1
ATOM 1393 C C . GLU A 1 180 ? 13.045 1.433 36.130 1.00 66.56 180 GLU A C 1
ATOM 1395 O O . GLU A 1 180 ? 12.647 1.496 37.300 1.00 66.56 180 GLU A O 1
ATOM 1400 N N . THR A 1 181 ? 14.170 0.799 35.788 1.00 67.38 181 THR A N 1
ATOM 1401 C CA . THR A 1 181 ? 15.051 0.106 36.737 1.00 67.38 181 THR A CA 1
ATOM 1402 C C . THR A 1 181 ? 15.569 1.075 37.803 1.00 67.38 181 THR A C 1
ATOM 1404 O O . THR A 1 181 ? 15.379 0.835 38.996 1.00 67.38 181 THR A O 1
ATOM 1407 N N . ILE A 1 182 ? 16.114 2.228 37.409 1.00 62.38 182 ILE A N 1
ATOM 1408 C CA . ILE A 1 182 ? 16.594 3.272 38.331 1.00 62.38 182 ILE A CA 1
ATOM 1409 C C . ILE A 1 182 ? 15.446 3.827 39.190 1.00 62.38 182 ILE A C 1
ATOM 1411 O O . ILE A 1 182 ? 15.599 4.004 40.402 1.00 62.38 182 ILE A O 1
ATOM 1415 N N . SER A 1 183 ? 14.269 4.048 38.601 1.00 60.56 183 SER A N 1
ATOM 1416 C CA . SER A 1 183 ? 13.084 4.546 39.314 1.00 60.56 183 SER A CA 1
ATOM 1417 C C . SER A 1 183 ? 12.563 3.539 40.345 1.00 60.56 183 SER A C 1
ATOM 1419 O O . SER A 1 183 ? 12.144 3.920 41.439 1.00 60.56 183 SER A O 1
ATOM 1421 N N . SER A 1 184 ? 12.609 2.238 40.039 1.00 61.97 184 SER A N 1
ATOM 1422 C CA . SER A 1 184 ? 12.271 1.174 40.993 1.00 61.97 184 SER A CA 1
ATOM 1423 C C . SER A 1 184 ? 13.240 1.127 42.180 1.00 61.97 184 SER A C 1
ATOM 1425 O O . SER A 1 184 ? 12.789 1.047 43.322 1.00 61.97 184 SER A O 1
ATOM 1427 N N . LEU A 1 185 ? 14.543 1.315 41.941 1.00 59.16 185 LEU A N 1
ATOM 1428 C CA . LEU A 1 185 ? 15.561 1.398 42.993 1.00 59.16 185 LEU A CA 1
ATOM 1429 C C . LEU A 1 185 ? 15.396 2.655 43.861 1.00 59.16 185 LEU A C 1
ATOM 1431 O O . LEU A 1 185 ? 15.590 2.603 45.076 1.00 59.16 185 LEU A O 1
ATOM 1435 N N . GLY A 1 186 ? 14.990 3.782 43.266 1.00 55.19 186 GLY A N 1
ATOM 1436 C CA . GLY A 1 186 ? 14.647 5.008 43.994 1.00 55.19 186 GLY A CA 1
ATOM 1437 C C . GLY A 1 186 ? 13.459 4.830 44.946 1.00 55.19 186 GLY A C 1
ATOM 1438 O O . GLY A 1 186 ? 13.482 5.362 46.056 1.00 55.19 186 GLY A O 1
ATOM 1439 N N . ARG A 1 187 ? 12.462 4.022 44.557 1.00 52.69 187 ARG A N 1
ATOM 1440 C CA . ARG A 1 187 ? 11.294 3.678 45.391 1.00 52.69 187 ARG A CA 1
ATOM 1441 C C . ARG A 1 187 ? 11.647 2.785 46.586 1.00 52.69 187 ARG A C 1
ATOM 1443 O O . ARG A 1 187 ? 11.039 2.937 47.641 1.00 52.69 187 ARG A O 1
ATOM 1450 N N . CYS A 1 188 ? 12.669 1.933 46.478 1.00 49.09 188 CYS A N 1
ATOM 1451 C CA . CYS A 1 188 ? 13.169 1.126 47.602 1.00 49.09 188 CYS A CA 1
ATOM 1452 C C . CYS A 1 188 ? 13.822 1.961 48.721 1.00 49.09 188 CYS A C 1
ATOM 1454 O O . CYS A 1 188 ? 13.963 1.472 49.838 1.00 49.09 188 CYS A O 1
ATOM 1456 N N . ARG A 1 189 ? 14.190 3.223 48.455 1.00 43.97 189 ARG A N 1
ATOM 1457 C CA . ARG A 1 189 ? 14.812 4.139 49.431 1.00 43.97 189 ARG A CA 1
ATOM 1458 C C . ARG A 1 189 ? 13.849 4.627 50.521 1.00 43.97 189 ARG A C 1
ATOM 1460 O O . ARG A 1 189 ? 14.308 5.098 51.551 1.00 43.97 189 ARG A O 1
ATOM 1467 N N . LEU A 1 190 ? 12.538 4.541 50.287 1.00 48.28 190 LEU A N 1
ATOM 1468 C CA . LEU A 1 190 ? 11.507 5.055 51.199 1.00 48.28 190 LEU A CA 1
ATOM 1469 C C . LEU A 1 190 ? 11.046 4.027 52.250 1.00 48.28 190 LEU A C 1
ATOM 1471 O O . LEU A 1 190 ? 10.215 4.350 53.093 1.00 48.28 190 LEU A O 1
ATOM 1475 N N . ALA A 1 191 ? 11.576 2.800 52.222 1.00 49.88 191 ALA A N 1
ATOM 1476 C CA . ALA A 1 191 ? 11.351 1.792 53.257 1.00 49.88 191 ALA A CA 1
ATOM 1477 C C . ALA A 1 191 ? 12.500 1.848 54.284 1.00 49.88 191 ALA A C 1
ATOM 1479 O O . ALA A 1 191 ? 13.488 1.124 54.180 1.00 49.88 191 ALA A O 1
ATOM 1480 N N . GLU A 1 192 ? 12.408 2.784 55.229 1.00 43.75 192 GLU A N 1
ATOM 1481 C CA . GLU A 1 192 ? 13.450 3.098 56.219 1.00 43.75 192 GLU A CA 1
ATOM 1482 C C . GLU A 1 192 ? 13.658 1.990 57.274 1.00 43.75 192 GLU A C 1
ATOM 1484 O O . GLU A 1 192 ? 12.690 1.426 57.788 1.00 43.75 192 GLU A O 1
ATOM 1489 N N . GLY A 1 193 ? 14.922 1.738 57.675 1.00 50.41 193 GLY A N 1
ATOM 1490 C CA . GLY A 1 193 ? 15.203 1.078 58.961 1.00 50.41 193 GLY A CA 1
ATOM 1491 C C . GLY A 1 193 ? 16.574 0.425 59.233 1.00 50.41 193 GLY A C 1
ATOM 1492 O O . GLY A 1 193 ? 16.815 0.079 60.389 1.00 50.41 193 GLY A O 1
ATOM 1493 N N . ALA A 1 194 ? 17.493 0.231 58.273 1.00 50.50 194 ALA A N 1
ATOM 1494 C CA . ALA A 1 194 ? 18.699 -0.593 58.513 1.00 50.50 194 ALA A CA 1
ATOM 1495 C C . ALA A 1 194 ? 20.009 -0.023 57.922 1.00 50.50 194 ALA A C 1
ATOM 1497 O O . ALA A 1 194 ? 20.379 -0.295 56.781 1.00 50.50 194 ALA A O 1
ATOM 1498 N N . ARG A 1 195 ? 20.785 0.682 58.757 1.00 52.62 195 ARG A N 1
ATOM 1499 C CA . ARG A 1 195 ? 22.027 1.400 58.385 1.00 52.62 195 ARG A CA 1
ATOM 1500 C C . ARG A 1 195 ? 23.183 0.553 57.796 1.00 52.62 195 ARG A C 1
ATOM 1502 O O . ARG A 1 195 ? 23.922 1.083 56.975 1.00 52.62 195 ARG A O 1
ATOM 1509 N N . PRO A 1 196 ? 23.380 -0.740 58.133 1.00 50.34 196 PRO A N 1
ATOM 1510 C CA . PRO A 1 196 ? 24.376 -1.577 57.443 1.00 50.34 196 PRO A CA 1
ATOM 1511 C C . PRO A 1 196 ? 23.911 -2.039 56.053 1.00 50.34 196 PRO A C 1
ATOM 1513 O O . PRO A 1 196 ? 24.726 -2.239 55.153 1.00 50.34 196 PRO A O 1
ATOM 1516 N N . LEU A 1 197 ? 22.595 -2.195 55.875 1.00 49.81 197 LEU A N 1
ATOM 1517 C CA . LEU A 1 197 ? 21.979 -2.599 54.613 1.00 49.81 197 LEU A CA 1
ATOM 1518 C C . LEU A 1 197 ? 22.021 -1.447 53.597 1.00 49.81 197 LEU A C 1
ATOM 1520 O O . LEU A 1 197 ? 22.231 -1.681 52.415 1.00 49.81 197 LEU A O 1
ATOM 1524 N N . GLU A 1 198 ? 21.902 -0.202 54.063 1.00 49.59 198 GLU A N 1
ATOM 1525 C CA . GLU A 1 198 ? 21.973 1.015 53.242 1.00 49.59 198 GLU A CA 1
ATOM 1526 C C . GLU A 1 198 ? 23.304 1.171 52.488 1.00 49.59 198 GLU A C 1
ATOM 1528 O O . GLU A 1 198 ? 23.293 1.553 51.320 1.00 49.59 198 GLU A O 1
ATOM 1533 N N . PHE A 1 199 ? 24.443 0.827 53.102 1.00 49.47 199 PHE A N 1
ATOM 1534 C CA . PHE A 1 199 ? 25.755 0.902 52.442 1.00 49.47 199 PHE A CA 1
ATOM 1535 C C . PHE A 1 199 ? 25.920 -0.172 51.352 1.00 49.47 199 PHE A C 1
ATOM 1537 O O . PHE A 1 199 ? 26.344 0.130 50.237 1.00 49.47 199 PHE A O 1
ATOM 1544 N N . LEU A 1 200 ? 25.522 -1.419 51.639 1.00 49.88 200 LEU A N 1
ATOM 1545 C CA . LEU A 1 200 ? 25.557 -2.520 50.666 1.00 49.88 200 LEU A CA 1
ATOM 1546 C C . LEU A 1 200 ? 24.560 -2.305 49.517 1.00 49.88 200 LEU A C 1
ATOM 1548 O O . LEU A 1 200 ? 24.888 -2.574 48.362 1.00 49.88 200 LEU A O 1
ATOM 1552 N N . MET A 1 201 ? 23.371 -1.770 49.811 1.00 52.31 201 MET A N 1
ATOM 1553 C CA . MET A 1 201 ? 22.406 -1.358 48.789 1.00 52.31 201 MET A CA 1
ATOM 1554 C C . MET A 1 201 ? 22.897 -0.149 47.987 1.00 52.31 201 MET A C 1
ATOM 1556 O O . MET A 1 201 ? 22.605 -0.069 46.798 1.00 52.31 201 MET A O 1
ATOM 1560 N N . GLY A 1 202 ? 23.675 0.753 48.594 1.00 55.75 202 GLY A N 1
ATOM 1561 C CA . GLY A 1 202 ? 24.361 1.849 47.905 1.00 55.75 202 GLY A CA 1
ATOM 1562 C C . GLY A 1 202 ? 25.361 1.342 46.866 1.00 55.75 202 GLY A C 1
ATOM 1563 O O . GLY A 1 202 ? 25.250 1.690 45.698 1.00 55.75 202 GLY A O 1
ATOM 1564 N N . MET A 1 203 ? 26.254 0.423 47.243 1.00 55.69 203 MET A N 1
ATOM 1565 C CA . MET A 1 203 ? 27.216 -0.171 46.303 1.00 55.69 203 MET A CA 1
ATOM 1566 C C . MET A 1 203 ? 26.547 -1.009 45.204 1.00 55.69 203 MET A C 1
ATOM 1568 O O . MET A 1 203 ? 26.959 -0.965 44.046 1.00 55.69 203 MET A O 1
ATOM 1572 N N . ALA A 1 204 ? 25.512 -1.783 45.551 1.00 56.00 204 ALA A N 1
ATOM 1573 C CA . ALA A 1 204 ? 24.741 -2.542 44.568 1.00 56.00 204 ALA A CA 1
ATOM 1574 C C . ALA A 1 204 ? 24.026 -1.608 43.582 1.00 56.00 204 ALA A C 1
ATOM 1576 O O . ALA A 1 204 ? 24.002 -1.882 42.385 1.00 56.00 204 ALA A O 1
ATOM 1577 N N . ARG A 1 205 ? 23.497 -0.481 44.067 1.00 56.75 205 ARG A N 1
ATOM 1578 C CA . ARG A 1 205 ? 22.888 0.561 43.241 1.00 56.75 205 ARG A CA 1
ATOM 1579 C C . ARG A 1 205 ? 23.905 1.214 42.316 1.00 56.75 205 ARG A C 1
ATOM 1581 O O . ARG A 1 205 ? 23.610 1.325 41.134 1.00 56.75 205 ARG A O 1
ATOM 1588 N N . ASP A 1 206 ? 25.066 1.615 42.821 1.00 58.88 206 ASP A N 1
ATOM 1589 C CA . ASP A 1 206 ? 26.093 2.273 42.007 1.00 58.88 206 ASP A CA 1
ATOM 1590 C C . ASP A 1 206 ? 26.569 1.343 40.886 1.00 58.88 206 ASP A C 1
ATOM 1592 O O . ASP A 1 206 ? 26.657 1.757 39.732 1.00 58.88 206 ASP A O 1
ATOM 1596 N N . LYS A 1 207 ? 26.736 0.050 41.190 1.00 63.72 207 LYS A N 1
ATOM 1597 C CA . LYS A 1 207 ? 27.049 -0.972 40.186 1.00 63.72 207 LYS A CA 1
ATOM 1598 C C . LYS A 1 207 ? 25.926 -1.164 39.164 1.00 63.72 207 LYS A C 1
ATOM 1600 O O . LYS A 1 207 ? 26.208 -1.257 37.973 1.00 63.72 207 LYS A O 1
ATOM 1605 N N . ILE A 1 208 ? 24.665 -1.225 39.604 1.00 59.69 208 ILE A N 1
ATOM 1606 C CA . ILE A 1 208 ? 23.521 -1.344 38.688 1.00 59.69 208 ILE A CA 1
ATOM 1607 C C . ILE A 1 208 ? 23.463 -0.117 37.778 1.00 59.69 208 ILE A C 1
ATOM 1609 O O . ILE A 1 208 ? 23.409 -0.286 36.570 1.00 59.69 208 ILE A O 1
ATOM 1613 N N . VAL A 1 209 ? 23.561 1.097 38.326 1.00 57.28 209 VAL A N 1
ATOM 1614 C CA . VAL A 1 209 ? 23.572 2.352 37.556 1.00 57.28 209 VAL A CA 1
ATOM 1615 C C . VAL A 1 209 ? 24.730 2.381 36.552 1.00 57.28 209 VAL A C 1
ATOM 1617 O O . VAL A 1 209 ? 24.528 2.769 35.403 1.00 57.28 209 VAL A O 1
ATOM 1620 N N . GLU A 1 210 ? 25.920 1.920 36.934 1.00 58.81 210 GLU A N 1
ATOM 1621 C CA . GLU A 1 210 ? 27.077 1.822 36.038 1.00 58.81 210 GLU A CA 1
ATOM 1622 C C . GLU A 1 210 ? 26.879 0.779 34.920 1.00 58.81 210 GLU A C 1
ATOM 1624 O O . GLU A 1 210 ? 27.273 1.006 33.772 1.00 58.81 210 GLU A O 1
ATOM 1629 N N . ASP A 1 211 ? 26.247 -0.361 35.218 1.00 62.00 211 ASP A N 1
ATOM 1630 C CA . ASP A 1 211 ? 25.865 -1.370 34.222 1.00 62.00 211 ASP A CA 1
ATOM 1631 C C . ASP A 1 211 ? 24.792 -0.828 33.255 1.00 62.00 211 ASP A C 1
ATOM 1633 O O . ASP A 1 211 ? 24.906 -1.017 32.041 1.00 62.00 211 ASP A O 1
ATOM 1637 N N . CYS A 1 212 ? 23.783 -0.113 33.768 1.00 55.91 212 CYS A N 1
ATOM 1638 C CA . CYS A 1 212 ? 22.751 0.572 32.983 1.00 55.91 212 CYS A CA 1
ATOM 1639 C C . CYS A 1 212 ? 23.381 1.598 32.028 1.00 55.91 212 CYS A C 1
ATOM 1641 O O . CYS A 1 212 ? 23.117 1.584 30.825 1.00 55.91 212 CYS A O 1
ATOM 1643 N N . ALA A 1 213 ? 24.269 2.453 32.549 1.00 56.69 213 ALA A N 1
ATOM 1644 C CA . ALA A 1 213 ? 24.958 3.478 31.772 1.00 56.69 213 ALA A CA 1
ATOM 1645 C C . ALA A 1 213 ? 25.803 2.867 30.646 1.00 56.69 213 ALA A C 1
ATOM 1647 O O . ALA A 1 213 ? 25.765 3.351 29.514 1.00 56.69 213 ALA A O 1
ATOM 1648 N N . ARG A 1 214 ? 26.510 1.759 30.911 1.00 63.38 214 ARG A N 1
ATOM 1649 C CA . ARG A 1 214 ? 27.269 1.034 29.879 1.00 63.38 214 ARG A CA 1
ATOM 1650 C C . ARG A 1 214 ? 26.374 0.465 28.780 1.00 63.38 214 ARG A C 1
ATOM 1652 O O . ARG A 1 214 ? 26.734 0.560 27.608 1.00 63.38 214 ARG A O 1
ATOM 1659 N N . ARG A 1 215 ? 25.210 -0.099 29.118 1.00 63.16 215 ARG A N 1
ATOM 1660 C CA . ARG A 1 215 ? 24.262 -0.624 28.116 1.00 63.16 215 ARG A CA 1
ATOM 1661 C C . ARG A 1 215 ? 23.692 0.485 27.231 1.00 63.16 215 ARG A C 1
ATOM 1663 O O . ARG A 1 215 ? 23.748 0.363 26.009 1.00 63.16 215 ARG A O 1
ATOM 1670 N N . VAL A 1 216 ? 23.272 1.600 27.830 1.00 58.41 216 VAL A N 1
ATOM 1671 C CA . VAL A 1 216 ? 22.810 2.793 27.097 1.00 58.41 216 VAL A CA 1
ATOM 1672 C C . VAL A 1 216 ? 23.914 3.350 26.192 1.00 58.41 216 VAL A C 1
ATOM 1674 O O . VAL A 1 216 ? 23.669 3.631 25.021 1.00 58.41 216 VAL A O 1
ATOM 1677 N N . GLN A 1 217 ? 25.157 3.432 26.678 1.00 61.66 217 GLN A N 1
ATOM 1678 C CA . GLN A 1 217 ? 26.313 3.844 25.872 1.00 61.66 217 GLN A CA 1
ATOM 1679 C C . GLN A 1 217 ? 26.559 2.928 24.671 1.00 61.66 217 GLN A C 1
ATOM 1681 O O . GLN A 1 217 ? 26.832 3.410 23.571 1.00 61.66 217 GLN A O 1
ATOM 1686 N N . HIS A 1 218 ? 26.473 1.612 24.864 1.00 66.56 218 HIS A N 1
ATOM 1687 C CA . HIS A 1 218 ? 26.633 0.653 23.776 1.00 66.56 218 HIS A CA 1
ATOM 1688 C C . HIS A 1 218 ? 25.528 0.789 22.723 1.00 66.56 218 HIS A C 1
ATOM 1690 O O . HIS A 1 218 ? 25.840 0.806 21.530 1.00 66.56 218 HIS A O 1
ATOM 1696 N N . ALA A 1 219 ? 24.270 0.947 23.142 1.00 62.28 219 ALA A N 1
ATOM 1697 C CA . ALA A 1 219 ? 23.145 1.137 22.231 1.00 62.28 219 ALA A CA 1
ATOM 1698 C C . ALA A 1 219 ? 23.257 2.458 21.444 1.00 62.28 219 ALA A C 1
ATOM 1700 O O . ALA A 1 219 ? 23.121 2.461 20.220 1.00 62.28 219 ALA A O 1
ATOM 1701 N N . LEU A 1 220 ? 23.619 3.560 22.110 1.00 60.62 220 LEU A N 1
ATOM 1702 C CA . LEU A 1 220 ? 23.830 4.865 21.470 1.00 60.62 220 LEU A CA 1
ATOM 1703 C C . LEU A 1 220 ? 24.999 4.850 20.477 1.00 60.62 220 LEU A C 1
ATOM 1705 O O . LEU A 1 220 ? 24.878 5.388 19.381 1.00 60.62 220 LEU A O 1
ATOM 1709 N N . ARG A 1 221 ? 26.118 4.190 20.805 1.00 66.56 221 ARG A N 1
ATOM 1710 C CA . ARG A 1 221 ? 27.240 4.027 19.861 1.00 66.56 221 ARG A CA 1
ATOM 1711 C C . ARG A 1 221 ? 26.850 3.212 18.633 1.00 66.56 221 ARG A C 1
ATOM 1713 O O . ARG A 1 221 ? 27.283 3.532 17.531 1.00 66.56 221 ARG A O 1
ATOM 1720 N N . ARG A 1 222 ? 26.036 2.168 18.810 1.00 70.50 222 ARG A N 1
ATOM 1721 C CA . ARG A 1 222 ? 25.516 1.365 17.696 1.00 70.50 222 ARG A CA 1
ATOM 1722 C C . ARG A 1 222 ? 24.598 2.194 16.799 1.00 70.50 222 ARG A C 1
ATOM 1724 O O . ARG A 1 222 ? 24.701 2.086 15.581 1.00 70.50 222 ARG A O 1
ATOM 1731 N N . TYR A 1 223 ? 23.737 3.015 17.396 1.00 69.00 223 TYR A N 1
ATOM 1732 C CA . TYR A 1 223 ? 22.875 3.947 16.675 1.00 69.00 223 TYR A CA 1
ATOM 1733 C C . TYR A 1 223 ? 23.694 4.957 15.861 1.00 69.00 223 TYR A C 1
ATOM 1735 O O . TYR A 1 223 ? 23.516 5.035 14.650 1.00 69.00 223 TYR A O 1
ATOM 1743 N N . LEU A 1 224 ? 24.660 5.632 16.491 1.00 66.94 224 LEU A N 1
ATOM 1744 C CA . LEU A 1 224 ? 25.563 6.587 15.836 1.00 66.94 224 LEU A CA 1
ATOM 1745 C C . LEU A 1 224 ? 26.359 5.968 14.694 1.00 66.94 224 LEU A C 1
ATOM 1747 O O . LEU A 1 224 ? 26.381 6.508 13.600 1.00 66.94 224 LEU A O 1
ATOM 1751 N N . SER A 1 225 ? 26.953 4.795 14.917 1.00 71.06 225 SER A N 1
ATOM 1752 C CA . SER A 1 225 ? 27.719 4.110 13.875 1.00 71.06 225 SER A CA 1
ATOM 1753 C C . SER A 1 225 ? 26.866 3.780 12.648 1.00 71.06 225 SER A C 1
ATOM 1755 O O . SER A 1 225 ? 27.375 3.815 11.533 1.00 71.06 225 SER A O 1
ATOM 1757 N N . ARG A 1 226 ? 25.583 3.449 12.835 1.00 73.19 226 ARG A N 1
ATOM 1758 C CA . ARG A 1 226 ? 24.650 3.208 11.722 1.00 73.19 226 ARG A CA 1
ATOM 1759 C C . ARG A 1 226 ? 24.149 4.496 11.088 1.00 73.19 226 ARG A C 1
ATOM 1761 O O . ARG A 1 226 ? 23.848 4.526 9.899 1.00 73.19 226 ARG A O 1
ATOM 1768 N N . TYR A 1 227 ? 24.066 5.559 11.872 1.00 67.38 227 TYR A N 1
ATOM 1769 C CA . TYR A 1 227 ? 23.786 6.892 11.371 1.00 67.38 227 TYR A CA 1
ATOM 1770 C C . TYR A 1 227 ? 24.912 7.380 10.447 1.00 67.38 227 TYR A C 1
ATOM 1772 O O . TYR A 1 227 ? 24.645 7.815 9.329 1.00 67.38 227 TYR A O 1
ATOM 1780 N N . ASP A 1 228 ? 26.168 7.197 10.858 1.00 68.00 228 ASP A N 1
ATOM 1781 C CA . ASP A 1 228 ? 27.352 7.482 10.043 1.00 68.00 228 ASP A CA 1
ATOM 1782 C C . ASP A 1 228 ? 27.389 6.613 8.776 1.00 68.00 228 ASP A C 1
ATOM 1784 O O . ASP A 1 228 ? 27.710 7.101 7.694 1.00 68.00 228 ASP A O 1
ATOM 1788 N N . GLU A 1 229 ? 26.994 5.338 8.873 1.00 72.62 229 GLU A N 1
ATOM 1789 C CA . GLU A 1 229 ? 26.840 4.448 7.713 1.00 72.62 229 GLU A CA 1
ATOM 1790 C C . GLU A 1 229 ? 25.766 4.961 6.736 1.00 72.62 229 GLU A C 1
ATOM 1792 O O . GLU A 1 229 ? 25.965 4.921 5.519 1.00 72.62 229 GLU A O 1
ATOM 1797 N N . ALA A 1 230 ? 24.648 5.495 7.241 1.00 67.12 230 ALA A N 1
ATOM 1798 C CA . ALA A 1 230 ? 23.609 6.115 6.417 1.00 67.12 230 ALA A CA 1
ATOM 1799 C C . ALA A 1 230 ? 24.133 7.361 5.691 1.00 67.12 230 ALA A C 1
ATOM 1801 O O . ALA A 1 230 ? 23.935 7.491 4.482 1.00 67.12 230 ALA A O 1
ATOM 1802 N N . LEU A 1 231 ? 24.852 8.234 6.403 1.00 66.62 231 LEU A N 1
ATOM 1803 C CA . LEU A 1 231 ? 25.496 9.418 5.828 1.00 66.62 231 LEU A CA 1
ATOM 1804 C C . LEU A 1 231 ? 26.536 9.047 4.762 1.00 66.62 231 LEU A C 1
ATOM 1806 O O . LEU A 1 231 ? 26.553 9.653 3.691 1.00 66.62 231 LEU A O 1
ATOM 1810 N N . ALA A 1 232 ? 27.362 8.030 5.014 1.00 72.06 232 ALA A N 1
ATOM 1811 C CA . ALA A 1 232 ? 28.349 7.540 4.054 1.00 72.06 232 ALA A CA 1
ATOM 1812 C C . ALA A 1 232 ? 27.681 6.942 2.805 1.00 72.06 232 ALA A C 1
ATOM 1814 O O . ALA A 1 232 ? 28.052 7.283 1.685 1.00 72.06 232 ALA A O 1
ATOM 1815 N N . THR A 1 233 ? 26.628 6.137 2.982 1.00 69.44 233 THR A N 1
ATOM 1816 C CA . THR A 1 233 ? 25.856 5.556 1.866 1.00 69.44 233 THR A CA 1
ATOM 1817 C C . THR A 1 233 ? 25.238 6.648 0.982 1.00 69.44 233 THR A C 1
ATOM 1819 O O . THR A 1 233 ? 25.184 6.515 -0.239 1.00 69.44 233 THR A O 1
ATOM 1822 N N . LEU A 1 234 ? 24.797 7.755 1.585 1.00 64.44 234 LEU A N 1
ATOM 1823 C CA . LEU A 1 234 ? 24.286 8.924 0.865 1.00 64.44 234 LEU A CA 1
ATOM 1824 C C . LEU A 1 234 ? 25.389 9.731 0.167 1.00 64.44 234 LEU A C 1
ATOM 1826 O O . LEU A 1 234 ? 25.143 10.291 -0.902 1.00 64.44 234 LEU A O 1
ATOM 1830 N N . ALA A 1 235 ? 26.589 9.795 0.748 1.00 62.91 235 ALA A N 1
ATOM 1831 C CA . ALA A 1 235 ? 27.747 10.467 0.160 1.00 62.91 235 ALA A CA 1
ATOM 1832 C C . ALA A 1 235 ? 28.304 9.707 -1.057 1.00 62.91 235 ALA A C 1
ATOM 1834 O O . ALA A 1 235 ? 28.652 10.334 -2.060 1.00 62.91 235 ALA A O 1
ATOM 1835 N N . ASP A 1 236 ? 28.315 8.376 -0.988 1.00 65.38 236 ASP A N 1
ATOM 1836 C CA . ASP A 1 236 ? 28.763 7.486 -2.065 1.00 65.38 236 ASP A CA 1
ATOM 1837 C C . ASP A 1 236 ? 27.694 7.287 -3.157 1.00 65.38 236 ASP A C 1
ATOM 1839 O O . ASP A 1 236 ? 27.979 6.772 -4.241 1.00 65.38 236 ASP A O 1
ATOM 1843 N N . GLY A 1 237 ? 26.458 7.728 -2.903 1.00 59.50 237 GLY A N 1
ATOM 1844 C CA . GLY A 1 237 ? 25.359 7.687 -3.859 1.00 59.50 237 GLY A CA 1
ATOM 1845 C C . GLY A 1 237 ? 25.664 8.470 -5.143 1.00 59.50 237 GLY A C 1
ATOM 1846 O O . GLY A 1 237 ? 25.967 9.667 -5.125 1.00 59.50 237 GLY A O 1
ATOM 1847 N N . ALA A 1 238 ? 25.537 7.794 -6.288 1.00 52.41 238 ALA A N 1
ATOM 1848 C CA . ALA A 1 238 ? 25.707 8.393 -7.614 1.00 52.41 238 ALA A CA 1
ATOM 1849 C C . ALA A 1 238 ? 24.579 9.379 -7.997 1.00 52.41 238 ALA A C 1
ATOM 1851 O O . ALA A 1 238 ? 24.764 10.187 -8.904 1.00 52.41 238 ALA A O 1
ATOM 1852 N N . ASP A 1 239 ? 23.427 9.331 -7.315 1.00 64.56 239 ASP A N 1
ATOM 1853 C CA . ASP A 1 239 ? 22.252 10.159 -7.612 1.00 64.56 239 ASP A CA 1
ATOM 1854 C C . ASP A 1 239 ? 22.252 11.465 -6.795 1.00 64.56 239 ASP A C 1
ATOM 1856 O O . ASP A 1 239 ? 22.275 11.463 -5.561 1.00 64.56 239 ASP A O 1
ATOM 1860 N N . GLU A 1 240 ? 22.156 12.595 -7.494 1.00 64.12 240 GLU A N 1
ATOM 1861 C CA . GLU A 1 240 ? 22.008 13.942 -6.927 1.00 64.12 240 GLU A CA 1
ATOM 1862 C C . GLU A 1 240 ? 20.807 14.043 -5.967 1.00 64.12 240 GLU A C 1
ATOM 1864 O O . GLU A 1 240 ? 20.830 14.791 -4.990 1.00 64.12 240 GLU A O 1
ATOM 1869 N N . SER A 1 241 ? 19.764 13.245 -6.205 1.00 58.69 241 SER A N 1
ATOM 1870 C CA . SER A 1 241 ? 18.565 13.187 -5.363 1.00 58.69 241 SER A CA 1
ATOM 1871 C C . SER A 1 241 ? 18.851 12.584 -3.984 1.00 58.69 241 SER A C 1
ATOM 1873 O O . SER A 1 241 ? 18.311 13.060 -2.988 1.00 58.69 241 SER A O 1
ATOM 1875 N N . ALA A 1 242 ? 19.740 11.587 -3.909 1.00 58.47 242 ALA A N 1
ATOM 1876 C CA . ALA A 1 242 ? 20.202 11.019 -2.643 1.00 58.47 242 ALA A CA 1
ATOM 1877 C C . ALA A 1 242 ? 21.090 12.026 -1.894 1.00 58.47 242 ALA A C 1
ATOM 1879 O O . ALA A 1 242 ? 20.913 12.244 -0.698 1.00 58.47 242 ALA A O 1
ATOM 1880 N N . ARG A 1 243 ? 21.964 12.754 -2.603 1.00 66.19 243 ARG A N 1
ATOM 1881 C CA . ARG A 1 243 ? 22.802 13.806 -1.996 1.00 66.19 243 ARG A CA 1
ATOM 1882 C C . ARG A 1 243 ? 21.993 14.944 -1.381 1.00 66.19 243 ARG A C 1
ATOM 1884 O O . ARG A 1 243 ? 22.410 15.503 -0.374 1.00 66.19 243 ARG A O 1
ATOM 1891 N N . ARG A 1 244 ? 20.819 15.268 -1.929 1.00 68.38 244 ARG A N 1
ATOM 1892 C CA . ARG A 1 244 ? 19.914 16.287 -1.362 1.00 68.38 244 ARG A CA 1
ATOM 1893 C C . ARG A 1 244 ? 19.307 15.906 -0.012 1.00 68.38 244 ARG A C 1
ATOM 1895 O O . ARG A 1 244 ? 18.821 16.794 0.673 1.00 68.38 244 ARG A O 1
ATOM 1902 N N . LEU A 1 245 ? 19.329 14.628 0.370 1.00 63.88 245 LEU A N 1
ATOM 1903 C CA . LEU A 1 245 ? 18.878 14.168 1.691 1.00 63.88 245 LEU A CA 1
ATOM 1904 C C . LEU A 1 245 ? 19.968 14.300 2.762 1.00 63.88 245 LEU A C 1
ATOM 1906 O O . LEU A 1 245 ? 19.680 14.180 3.948 1.00 63.88 245 LEU A O 1
ATOM 1910 N N . ARG A 1 246 ? 21.215 14.546 2.351 1.00 67.81 246 ARG A N 1
ATOM 1911 C CA . ARG A 1 246 ? 22.368 14.654 3.244 1.00 67.81 246 ARG A CA 1
ATOM 1912 C C . ARG A 1 246 ? 22.270 15.817 4.241 1.00 67.81 246 ARG A C 1
ATOM 1914 O O . ARG A 1 246 ? 22.510 15.541 5.408 1.00 67.81 246 ARG A O 1
ATOM 1921 N N . PRO A 1 247 ? 21.905 17.058 3.855 1.00 67.81 247 PRO A N 1
ATOM 1922 C CA . PRO A 1 247 ? 21.842 18.173 4.803 1.00 67.81 247 PRO A CA 1
ATOM 1923 C C . PRO A 1 247 ? 20.847 17.904 5.936 1.00 67.81 247 PRO A C 1
ATOM 1925 O O . PRO A 1 247 ? 21.188 18.082 7.098 1.00 67.81 247 PRO A O 1
ATOM 1928 N N . ASP A 1 248 ? 19.671 17.358 5.601 1.00 65.75 248 ASP A N 1
ATOM 1929 C CA . ASP A 1 248 ? 18.633 17.001 6.578 1.00 65.75 248 ASP A CA 1
ATOM 1930 C C . ASP A 1 248 ? 19.161 15.992 7.625 1.00 65.75 248 ASP A C 1
ATOM 1932 O O . ASP A 1 248 ? 18.817 16.065 8.805 1.00 65.75 248 ASP A O 1
ATOM 1936 N N . LEU A 1 249 ? 20.035 15.065 7.213 1.00 62.53 249 LEU A N 1
ATOM 1937 C CA . LEU A 1 249 ? 20.659 14.082 8.102 1.00 62.53 249 LEU A CA 1
ATOM 1938 C C . LEU A 1 249 ? 21.902 14.624 8.824 1.00 62.53 249 LEU A C 1
ATOM 1940 O O . LEU A 1 249 ? 22.145 14.250 9.968 1.00 62.53 249 LEU A O 1
ATOM 1944 N N . GLU A 1 250 ? 22.690 15.503 8.214 1.00 66.00 250 GLU A N 1
ATOM 1945 C CA . GLU A 1 250 ? 23.811 16.164 8.891 1.00 66.00 250 GLU A CA 1
ATOM 1946 C C . GLU A 1 250 ? 23.308 17.082 10.013 1.00 66.00 250 GLU A C 1
ATOM 1948 O O . GLU A 1 250 ? 23.844 17.033 11.119 1.00 66.00 250 GLU A O 1
ATOM 1953 N N . ASP A 1 251 ? 22.222 17.824 9.787 1.00 64.75 251 ASP A N 1
ATOM 1954 C CA . ASP A 1 251 ? 21.585 18.672 10.801 1.00 64.75 251 ASP A CA 1
ATOM 1955 C C . ASP A 1 251 ? 21.085 17.845 11.999 1.00 64.75 251 ASP A C 1
ATOM 1957 O O . ASP A 1 251 ? 21.316 18.202 13.159 1.00 64.75 251 ASP A O 1
ATOM 1961 N N . ALA A 1 252 ? 20.475 16.684 11.741 1.00 57.59 252 ALA A N 1
ATOM 1962 C CA . ALA A 1 252 ? 20.041 15.763 12.790 1.00 57.59 252 ALA A CA 1
ATOM 1963 C C . ALA A 1 252 ? 21.215 15.063 13.514 1.00 57.59 252 ALA A C 1
ATOM 1965 O O . ALA A 1 252 ? 21.125 14.826 14.721 1.00 57.59 252 ALA A O 1
ATOM 1966 N N . ALA A 1 253 ? 22.342 14.799 12.838 1.00 58.47 253 ALA A N 1
ATOM 1967 C CA . ALA A 1 253 ? 23.574 14.318 13.481 1.00 58.47 253 ALA A CA 1
ATOM 1968 C C . ALA A 1 253 ? 24.227 15.393 14.358 1.00 58.47 253 ALA A C 1
ATOM 1970 O O . ALA A 1 253 ? 24.690 15.092 15.456 1.00 58.47 253 ALA A O 1
ATOM 1971 N N . HIS A 1 254 ? 24.249 16.648 13.906 1.00 59.03 254 HIS A N 1
ATOM 1972 C CA . HIS A 1 254 ? 24.801 17.766 14.668 1.00 59.03 254 HIS A CA 1
ATOM 1973 C C . HIS A 1 254 ? 23.990 18.076 15.931 1.00 59.03 254 HIS A C 1
ATOM 1975 O O . HIS A 1 254 ? 24.575 18.449 16.950 1.00 59.03 254 HIS A O 1
ATOM 1981 N N . ALA A 1 255 ? 22.672 17.859 15.903 1.00 54.19 255 ALA A N 1
ATOM 1982 C CA . ALA A 1 255 ? 21.836 17.883 17.103 1.00 54.19 255 ALA A CA 1
ATOM 1983 C C . ALA A 1 255 ? 22.191 16.742 18.084 1.00 54.19 255 ALA A C 1
ATOM 1985 O O . ALA A 1 255 ? 22.046 16.883 19.300 1.00 54.19 255 ALA A O 1
ATOM 1986 N N . PHE A 1 256 ? 22.719 15.626 17.574 1.00 54.34 256 PHE A N 1
ATOM 1987 C CA . PHE A 1 256 ? 23.074 14.436 18.340 1.00 54.34 256 PHE A CA 1
ATOM 1988 C C . PHE A 1 256 ? 24.504 14.483 18.902 1.00 54.34 256 PHE A C 1
ATOM 1990 O O . PHE A 1 256 ? 25.364 13.669 18.571 1.00 54.34 256 PHE A O 1
ATOM 1997 N N . ASN A 1 257 ? 24.776 15.411 19.828 1.00 57.88 257 ASN A N 1
ATOM 1998 C CA . ASN A 1 257 ? 26.037 15.404 20.580 1.00 57.88 257 ASN A CA 1
ATOM 1999 C C . ASN A 1 257 ? 26.006 14.353 21.704 1.00 57.88 257 ASN A C 1
ATOM 2001 O O . ASN A 1 257 ? 25.846 14.659 22.890 1.00 57.88 257 ASN A O 1
ATOM 2005 N N . ALA A 1 258 ? 26.149 13.086 21.318 1.00 49.78 258 ALA A N 1
ATOM 2006 C CA . ALA A 1 258 ? 26.091 11.941 22.222 1.00 49.78 258 ALA A CA 1
ATOM 2007 C C . ALA A 1 258 ? 27.084 12.025 23.387 1.00 49.78 258 ALA A C 1
ATOM 2009 O O . ALA A 1 258 ? 26.812 11.506 24.464 1.00 49.78 258 ALA A O 1
ATOM 2010 N N . GLU A 1 259 ? 28.219 12.697 23.207 1.00 45.84 259 GLU A N 1
ATOM 2011 C CA . GLU A 1 259 ? 29.238 12.828 24.247 1.00 45.84 259 GLU A CA 1
ATOM 2012 C C . GLU A 1 259 ? 28.823 13.814 25.355 1.00 45.84 259 GLU A C 1
ATOM 2014 O O . GLU A 1 259 ? 29.110 13.582 26.531 1.00 45.84 259 GLU A O 1
ATOM 2019 N N . ALA A 1 260 ? 28.076 14.867 25.005 1.00 52.66 260 ALA A N 1
ATOM 2020 C CA . ALA A 1 260 ? 27.450 15.769 25.972 1.00 52.66 260 ALA A CA 1
ATOM 2021 C C . ALA A 1 260 ? 26.278 15.085 26.700 1.00 52.66 260 ALA A C 1
ATOM 2023 O O . ALA A 1 260 ? 26.188 15.132 27.926 1.00 52.66 260 ALA A O 1
ATOM 2024 N N . LEU A 1 261 ? 25.439 14.358 25.958 1.00 51.16 261 LEU A N 1
ATOM 2025 C CA . LEU A 1 261 ? 24.254 13.682 26.498 1.00 51.16 261 LEU A CA 1
ATOM 2026 C C . LEU A 1 261 ? 24.604 12.518 27.432 1.00 51.16 261 LEU A C 1
ATOM 2028 O O . LEU A 1 261 ? 23.922 12.290 28.427 1.00 51.16 261 LEU A O 1
ATOM 2032 N N . LEU A 1 262 ? 25.701 11.806 27.163 1.00 50.03 262 LEU A N 1
ATOM 2033 C CA . LEU A 1 262 ? 26.207 10.744 28.036 1.00 50.03 262 LEU A CA 1
ATOM 2034 C C . LEU A 1 262 ? 26.753 11.263 29.374 1.00 50.03 262 LEU A C 1
ATOM 2036 O O . LEU A 1 262 ? 26.780 10.500 30.338 1.00 50.03 262 LEU A O 1
ATOM 2040 N N . ARG A 1 263 ? 27.172 12.536 29.455 1.00 51.72 263 ARG A N 1
ATOM 2041 C CA . ARG A 1 263 ? 27.548 13.178 30.727 1.00 51.72 263 ARG A CA 1
ATOM 2042 C C . ARG A 1 263 ? 26.326 13.601 31.544 1.00 51.72 263 ARG A C 1
ATOM 2044 O O . ARG A 1 263 ? 26.384 13.529 32.766 1.00 51.72 263 ARG A O 1
ATOM 2051 N N . GLU A 1 264 ? 25.237 13.998 30.888 1.00 50.22 264 GLU A N 1
ATOM 2052 C CA . GLU A 1 264 ? 23.995 14.443 31.543 1.00 50.22 264 GLU A CA 1
ATOM 2053 C C . GLU A 1 264 ? 23.026 13.295 31.893 1.00 50.22 264 GLU A C 1
ATOM 2055 O O . GLU A 1 264 ? 22.217 13.427 32.809 1.00 50.22 264 GLU A O 1
ATOM 2060 N N . ALA A 1 265 ? 23.132 12.135 31.233 1.00 49.62 265 ALA A N 1
ATOM 2061 C CA . ALA A 1 265 ? 22.277 10.959 31.460 1.00 49.62 265 ALA A CA 1
ATOM 2062 C C . ALA A 1 265 ? 22.393 10.320 32.862 1.00 49.62 265 ALA A C 1
ATOM 2064 O O . ALA A 1 265 ? 21.624 9.416 33.189 1.00 49.62 265 ALA A O 1
ATOM 2065 N N . ALA A 1 266 ? 23.336 10.771 33.695 1.00 47.38 266 ALA A N 1
ATOM 2066 C CA . ALA A 1 266 ? 23.441 10.361 35.096 1.00 47.38 266 ALA A CA 1
ATOM 2067 C C . ALA A 1 266 ? 22.339 10.974 35.990 1.00 47.38 266 ALA A C 1
ATOM 2069 O O . ALA A 1 266 ? 22.176 10.548 37.135 1.00 47.38 266 ALA A O 1
ATOM 2070 N N . GLU A 1 267 ? 21.558 11.932 35.474 1.00 52.16 267 GLU A N 1
ATOM 2071 C CA . GLU A 1 267 ? 20.451 12.578 36.181 1.00 52.16 267 GLU A CA 1
ATOM 2072 C C . GLU A 1 267 ? 19.109 12.431 35.423 1.00 52.16 267 GLU A C 1
ATOM 2074 O O . GLU A 1 267 ? 19.078 12.447 34.190 1.00 52.16 267 GLU A O 1
ATOM 2079 N N . PRO A 1 268 ? 17.963 12.322 36.131 1.00 51.22 268 PRO A N 1
ATOM 2080 C CA . PRO A 1 268 ? 16.636 12.189 35.517 1.00 51.22 268 PRO A CA 1
ATOM 2081 C C . PRO A 1 268 ? 16.258 13.246 34.449 1.00 51.22 268 PRO A C 1
ATOM 2083 O O . PRO A 1 268 ? 15.599 12.855 33.484 1.00 51.22 268 PRO A O 1
ATOM 2086 N N . PRO A 1 269 ? 16.649 14.539 34.524 1.00 51.47 269 PRO A N 1
ATOM 2087 C CA . PRO A 1 269 ? 16.413 15.485 33.425 1.00 51.47 269 PRO A CA 1
ATOM 2088 C C . PRO A 1 269 ? 17.131 15.114 32.113 1.00 51.47 269 PRO A C 1
ATOM 2090 O O . PRO A 1 269 ? 16.580 15.361 31.039 1.00 51.47 269 PRO A O 1
ATOM 2093 N N . GLY A 1 270 ? 18.295 14.454 32.169 1.00 58.31 270 GLY A N 1
ATOM 2094 C CA . GLY A 1 270 ? 19.045 14.028 30.978 1.00 58.31 270 GLY A CA 1
ATOM 2095 C C . GLY A 1 270 ? 18.356 12.908 30.190 1.00 58.31 270 GLY A C 1
ATOM 2096 O O . GLY A 1 270 ? 18.445 12.850 28.965 1.00 58.31 270 GLY A O 1
ATOM 2097 N N . ALA A 1 271 ? 17.585 12.057 30.871 1.00 59.38 271 ALA A N 1
ATOM 2098 C CA . ALA A 1 271 ? 16.805 10.988 30.249 1.00 59.38 271 ALA A CA 1
ATOM 2099 C C . ALA A 1 271 ? 15.654 11.513 29.368 1.00 59.38 271 ALA A C 1
ATOM 2101 O O . ALA A 1 271 ? 15.420 10.994 28.277 1.00 59.38 271 ALA A O 1
ATOM 2102 N N . SER A 1 272 ? 14.965 12.570 29.814 1.00 64.38 272 SER A N 1
ATOM 2103 C CA . SER A 1 272 ? 13.904 13.211 29.025 1.00 64.38 272 SER A CA 1
ATOM 2104 C C . SER A 1 272 ? 14.467 13.935 27.802 1.00 64.38 272 SER A C 1
ATOM 2106 O O . SER A 1 272 ? 13.859 13.877 26.737 1.00 64.38 272 SER A O 1
ATOM 2108 N N . ALA A 1 273 ? 15.624 14.592 27.935 1.00 63.97 273 ALA A N 1
ATOM 2109 C CA . ALA A 1 273 ? 16.295 15.254 26.816 1.00 63.97 273 ALA A CA 1
ATOM 2110 C C . ALA A 1 273 ? 16.744 14.242 25.745 1.00 63.97 273 ALA A C 1
ATOM 2112 O O . ALA A 1 273 ? 16.498 14.444 24.557 1.00 63.97 273 ALA A O 1
ATOM 2113 N N . LEU A 1 274 ? 17.312 13.107 26.170 1.00 62.97 274 LEU A N 1
ATOM 2114 C CA . LEU A 1 274 ? 17.675 11.993 25.287 1.00 62.97 274 LEU A CA 1
ATOM 2115 C C . LEU A 1 274 ? 16.466 11.392 24.562 1.00 62.97 274 LEU A C 1
ATOM 2117 O O . LEU A 1 274 ? 16.553 11.081 23.376 1.00 62.97 274 LEU A O 1
ATOM 2121 N N . GLN A 1 275 ? 15.335 11.242 25.253 1.00 66.81 275 GLN A N 1
ATOM 2122 C CA . GLN A 1 275 ? 14.107 10.737 24.643 1.00 66.81 275 GLN A CA 1
ATOM 2123 C C . GLN A 1 275 ? 13.565 11.692 23.571 1.00 66.81 275 GLN A C 1
ATOM 2125 O O . GLN A 1 275 ? 13.195 11.230 22.491 1.00 66.81 275 GLN A O 1
ATOM 2130 N N . SER A 1 276 ? 13.540 13.001 23.845 1.00 69.88 276 SER A N 1
ATOM 2131 C CA . SER A 1 276 ? 13.112 14.013 22.871 1.00 69.88 276 SER A CA 1
ATOM 2132 C C . SER A 1 276 ? 14.006 14.017 21.634 1.00 69.88 276 SER A C 1
ATOM 2134 O O . SER A 1 276 ? 13.507 13.984 20.515 1.00 69.88 276 SER A O 1
ATOM 2136 N N . LEU A 1 277 ? 15.322 13.948 21.821 1.00 65.75 277 LEU A N 1
ATOM 2137 C CA . LEU A 1 277 ? 16.278 13.938 20.718 1.00 65.75 277 LEU A CA 1
ATOM 2138 C C . LEU A 1 277 ? 16.196 12.661 19.860 1.00 65.75 277 LEU A C 1
ATOM 2140 O O . LEU A 1 277 ? 16.255 12.719 18.631 1.00 65.75 277 LEU A O 1
ATOM 2144 N N . LEU A 1 278 ? 16.017 11.490 20.483 1.00 65.81 278 LEU A N 1
ATOM 2145 C CA . LEU A 1 278 ? 15.764 10.242 19.752 1.00 65.81 278 LEU A CA 1
ATOM 2146 C C . LEU A 1 278 ? 14.460 10.317 18.943 1.00 65.81 278 LEU A C 1
ATOM 2148 O O . LEU A 1 278 ? 14.405 9.799 17.832 1.00 65.81 278 LEU A O 1
ATOM 2152 N N . ALA A 1 279 ? 13.425 10.981 19.465 1.00 68.62 279 ALA A N 1
ATOM 2153 C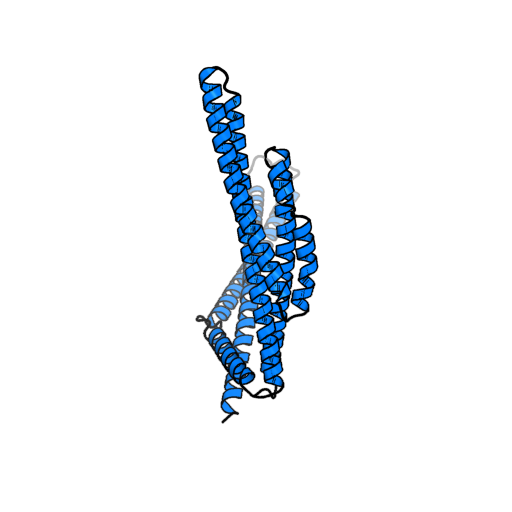 CA . ALA A 1 279 ? 12.175 11.187 18.737 1.00 68.62 279 ALA A CA 1
ATOM 2154 C C . ALA A 1 279 ? 12.336 12.165 17.558 1.00 68.62 279 ALA A C 1
ATOM 2156 O O . ALA A 1 279 ? 11.832 11.892 16.469 1.00 68.62 279 ALA A O 1
ATOM 2157 N N . GLU A 1 280 ? 13.069 13.265 17.743 1.00 71.12 280 GLU A N 1
ATOM 2158 C CA . GLU A 1 280 ? 13.361 14.236 16.678 1.00 71.12 280 GLU A CA 1
ATOM 2159 C C . GLU A 1 280 ? 14.170 13.600 15.541 1.00 71.12 280 GLU A C 1
ATOM 2161 O O . GLU A 1 280 ? 13.796 13.708 14.373 1.00 71.12 280 GLU A O 1
ATOM 2166 N N . THR A 1 281 ? 15.232 12.861 15.872 1.00 65.25 281 THR A N 1
ATOM 2167 C CA . THR A 1 281 ? 16.036 12.147 14.866 1.00 65.25 281 THR A CA 1
ATOM 2168 C C . THR A 1 281 ? 15.246 11.037 14.163 1.00 65.25 281 THR A C 1
ATOM 2170 O O . THR A 1 281 ? 15.362 10.890 12.946 1.00 65.25 281 THR A O 1
ATOM 2173 N N . ALA A 1 282 ? 14.386 10.301 14.877 1.00 68.69 282 ALA A N 1
ATOM 2174 C CA . ALA A 1 282 ? 13.499 9.307 14.269 1.00 68.69 282 ALA A CA 1
ATOM 2175 C C . ALA A 1 282 ? 12.521 9.936 13.264 1.00 68.69 282 ALA A C 1
ATOM 2177 O O . ALA A 1 282 ? 12.328 9.387 12.180 1.00 68.69 282 ALA A O 1
ATOM 2178 N N . MET A 1 283 ? 11.959 11.107 13.583 1.00 75.12 283 MET A N 1
ATOM 2179 C CA . MET A 1 283 ? 11.073 11.844 12.678 1.00 75.12 283 MET A CA 1
ATOM 2180 C C . MET A 1 283 ? 11.795 12.260 11.388 1.00 75.12 283 MET A C 1
ATOM 2182 O O . MET A 1 283 ? 11.238 12.117 10.299 1.00 75.12 283 MET A O 1
ATOM 2186 N N . VAL A 1 284 ? 13.035 12.750 11.483 1.00 69.56 284 VAL A N 1
ATOM 2187 C CA . VAL A 1 284 ? 13.842 13.110 10.302 1.00 69.56 284 VAL A CA 1
ATOM 2188 C C . VAL A 1 284 ? 14.147 11.873 9.453 1.00 69.56 284 VAL A C 1
ATOM 2190 O O . VAL A 1 284 ? 13.931 11.890 8.241 1.00 69.56 284 VAL A O 1
ATOM 2193 N N . LEU A 1 285 ? 14.563 10.767 10.080 1.00 67.88 285 LEU A N 1
ATOM 2194 C CA . LEU A 1 285 ? 14.812 9.497 9.389 1.00 67.88 285 LEU A CA 1
ATOM 2195 C C . LEU A 1 285 ? 13.558 8.977 8.673 1.00 67.88 285 LEU A C 1
ATOM 2197 O O . LEU A 1 285 ? 13.647 8.528 7.530 1.00 67.88 285 LEU A O 1
ATOM 2201 N N . GLU A 1 286 ? 12.387 9.084 9.298 1.00 74.50 286 GLU A N 1
ATOM 2202 C CA . GLU A 1 286 ? 11.111 8.701 8.693 1.00 74.50 286 GLU A CA 1
ATOM 2203 C C . GLU A 1 286 ? 10.763 9.580 7.480 1.00 74.50 286 GLU A C 1
ATOM 2205 O O . GLU A 1 286 ? 10.348 9.072 6.436 1.00 74.50 286 GLU A O 1
ATOM 2210 N N . GLN A 1 287 ? 10.991 10.895 7.560 1.00 73.25 287 GLN A N 1
ATOM 2211 C CA . GLN A 1 287 ? 10.810 11.796 6.417 1.00 73.25 287 GLN A CA 1
ATOM 2212 C C . GLN A 1 287 ? 11.747 11.442 5.254 1.00 73.25 287 GLN A C 1
ATOM 2214 O O . GLN A 1 287 ? 11.298 11.386 4.104 1.00 73.25 287 GLN A O 1
ATOM 2219 N N . CYS A 1 288 ? 13.022 11.161 5.532 1.00 68.38 288 CYS A N 1
ATOM 2220 C CA . CYS A 1 288 ? 13.980 10.706 4.525 1.00 68.38 288 CYS A CA 1
ATOM 2221 C C . CYS A 1 288 ? 13.550 9.367 3.907 1.00 68.38 288 CYS A C 1
ATOM 2223 O O . CYS A 1 288 ? 13.548 9.233 2.683 1.00 68.38 288 CYS A O 1
ATOM 2225 N N . LEU A 1 289 ? 13.107 8.406 4.724 1.00 71.19 289 LEU A N 1
ATOM 2226 C CA . LEU A 1 289 ? 12.612 7.110 4.257 1.00 71.19 289 LEU A CA 1
ATOM 2227 C C . LEU A 1 289 ? 11.399 7.261 3.330 1.00 71.19 289 LEU A C 1
ATOM 2229 O O . LEU A 1 289 ? 11.337 6.617 2.279 1.00 71.19 289 LEU A O 1
ATOM 2233 N N . ASN A 1 290 ? 10.456 8.130 3.692 1.00 73.62 290 ASN A N 1
ATOM 2234 C CA . ASN A 1 290 ? 9.275 8.416 2.883 1.00 73.62 290 ASN A CA 1
ATOM 2235 C C . ASN A 1 290 ? 9.654 9.042 1.534 1.00 73.62 290 ASN A C 1
ATOM 2237 O O . ASN A 1 290 ? 9.117 8.640 0.501 1.00 73.62 290 ASN A O 1
ATOM 2241 N N . ARG A 1 291 ? 10.620 9.972 1.515 1.00 75.44 291 ARG A N 1
ATOM 2242 C CA . ARG A 1 291 ? 11.140 10.562 0.269 1.00 75.44 291 ARG A CA 1
ATOM 2243 C C . ARG A 1 291 ? 11.832 9.521 -0.614 1.00 75.44 291 ARG A C 1
ATOM 2245 O O . ARG A 1 291 ? 11.517 9.460 -1.800 1.00 75.44 291 ARG A O 1
ATOM 2252 N N . CYS A 1 292 ? 12.699 8.673 -0.053 1.00 70.25 292 CYS A N 1
ATOM 2253 C CA . CYS A 1 292 ? 13.345 7.586 -0.801 1.00 70.25 292 CYS A CA 1
ATOM 2254 C C . CYS A 1 292 ? 12.315 6.618 -1.388 1.00 70.25 292 CYS A C 1
ATOM 2256 O O . CYS A 1 292 ? 12.385 6.271 -2.561 1.00 70.25 292 CYS A O 1
ATOM 2258 N N . THR A 1 293 ? 11.322 6.217 -0.593 1.00 72.62 293 THR A N 1
ATOM 2259 C CA . THR A 1 293 ? 10.271 5.288 -1.034 1.00 72.62 293 THR A CA 1
ATOM 2260 C C . THR A 1 293 ? 9.428 5.888 -2.162 1.00 72.62 293 THR A C 1
ATOM 2262 O O . THR A 1 293 ? 9.126 5.203 -3.138 1.00 72.62 293 THR A O 1
ATOM 2265 N N . ALA A 1 294 ? 9.091 7.178 -2.073 1.00 74.88 294 ALA A N 1
ATOM 2266 C CA . ALA A 1 294 ? 8.369 7.879 -3.130 1.00 74.88 294 ALA A CA 1
ATOM 2267 C C . ALA A 1 294 ? 9.184 7.973 -4.432 1.00 74.88 294 ALA A C 1
ATOM 2269 O O . ALA A 1 294 ? 8.629 7.779 -5.513 1.00 74.88 294 ALA A O 1
ATOM 2270 N N . GLU A 1 295 ? 10.487 8.248 -4.341 1.00 76.75 295 GLU A N 1
ATOM 2271 C CA . GLU A 1 295 ? 11.358 8.348 -5.515 1.00 76.75 295 GLU A CA 1
ATOM 2272 C C . GLU A 1 295 ? 11.608 6.982 -6.168 1.00 76.75 295 GLU A C 1
ATOM 2274 O O . GLU A 1 295 ? 11.538 6.881 -7.390 1.00 76.75 295 GLU A O 1
ATOM 2279 N N . ILE A 1 296 ? 11.784 5.911 -5.379 1.00 75.19 296 ILE A N 1
ATOM 2280 C CA . ILE A 1 296 ? 11.818 4.529 -5.890 1.00 75.19 296 ILE A CA 1
ATOM 2281 C C . ILE A 1 296 ? 10.554 4.243 -6.704 1.00 75.19 296 ILE A C 1
ATOM 2283 O O . ILE A 1 296 ? 10.658 3.804 -7.846 1.00 75.19 296 ILE A O 1
ATOM 2287 N N . GLY A 1 297 ? 9.372 4.564 -6.165 1.00 72.94 297 GLY A N 1
ATOM 2288 C CA . GLY A 1 297 ? 8.105 4.352 -6.867 1.00 72.94 297 GLY A CA 1
ATOM 2289 C C . GLY A 1 297 ? 8.003 5.127 -8.187 1.00 72.94 297 GLY A C 1
ATOM 2290 O O . GLY A 1 297 ? 7.522 4.585 -9.181 1.00 72.94 297 GLY A O 1
ATOM 2291 N N . ARG A 1 298 ? 8.498 6.373 -8.238 1.00 83.88 298 ARG A N 1
ATOM 2292 C CA . ARG A 1 298 ? 8.564 7.145 -9.494 1.00 83.88 298 ARG A CA 1
ATOM 2293 C C . ARG A 1 298 ? 9.505 6.505 -10.510 1.00 83.88 298 ARG A C 1
ATOM 2295 O O . ARG A 1 298 ? 9.132 6.365 -11.668 1.00 83.88 298 ARG A O 1
ATOM 2302 N N . LEU A 1 299 ? 10.697 6.096 -10.078 1.00 79.06 299 LEU A N 1
ATOM 2303 C CA . LEU A 1 299 ? 11.690 5.476 -10.953 1.00 79.06 299 LEU A CA 1
ATOM 2304 C C . LEU A 1 299 ? 11.229 4.116 -11.478 1.00 79.06 299 LEU A C 1
ATOM 2306 O O . LEU A 1 299 ? 11.471 3.795 -12.638 1.00 79.06 299 LEU A O 1
ATOM 2310 N N . GLU A 1 300 ? 10.547 3.319 -10.656 1.00 80.75 300 GLU A N 1
ATOM 2311 C CA . GLU A 1 300 ? 9.937 2.061 -11.087 1.00 80.75 300 GLU A CA 1
ATOM 2312 C C . GLU A 1 300 ? 8.850 2.292 -12.139 1.00 80.75 300 GLU A C 1
ATOM 2314 O O . GLU A 1 300 ? 8.800 1.573 -13.138 1.00 80.75 300 GLU A O 1
ATOM 2319 N N . GLU A 1 301 ? 8.019 3.317 -11.960 1.00 83.81 301 GLU A N 1
ATOM 2320 C CA . GLU A 1 301 ? 7.004 3.704 -12.938 1.00 83.81 301 GLU A CA 1
ATOM 2321 C C . GLU A 1 301 ? 7.639 4.195 -14.251 1.00 83.81 301 GLU A C 1
ATOM 2323 O O . GLU A 1 301 ? 7.237 3.755 -15.329 1.00 83.81 301 GLU A O 1
ATOM 2328 N N . ASP A 1 302 ? 8.677 5.031 -14.185 1.00 81.12 302 ASP A N 1
ATOM 2329 C CA . ASP A 1 302 ? 9.422 5.488 -15.364 1.00 81.12 302 ASP A CA 1
ATOM 2330 C C . ASP A 1 302 ? 10.096 4.315 -16.093 1.00 81.12 302 ASP A C 1
ATOM 2332 O O . ASP A 1 302 ? 10.016 4.208 -17.322 1.00 81.12 302 ASP A O 1
ATOM 2336 N N . ARG A 1 303 ? 10.683 3.373 -15.342 1.00 80.75 303 ARG A N 1
ATOM 2337 C CA . ARG A 1 303 ? 11.276 2.136 -15.874 1.00 80.75 303 ARG A CA 1
ATOM 2338 C C . ARG A 1 303 ? 10.229 1.264 -16.573 1.00 80.75 303 ARG A C 1
ATOM 2340 O O . ARG A 1 303 ? 10.482 0.758 -17.666 1.00 80.75 303 ARG A O 1
ATOM 2347 N N . ARG A 1 304 ? 9.036 1.114 -15.985 1.00 79.75 304 ARG A N 1
ATOM 2348 C CA . ARG A 1 304 ? 7.902 0.375 -16.576 1.00 79.75 304 ARG A CA 1
ATOM 2349 C C . ARG A 1 304 ? 7.375 1.060 -17.840 1.00 79.75 304 ARG A C 1
ATOM 2351 O O . ARG A 1 304 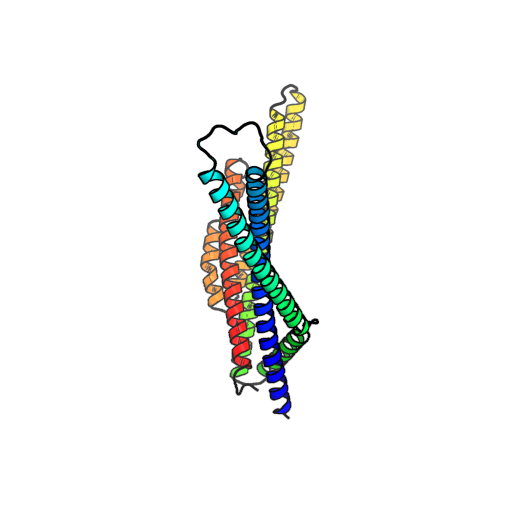? 7.131 0.391 -18.846 1.00 79.75 304 ARG A O 1
ATOM 2358 N N . ARG A 1 305 ? 7.234 2.388 -17.833 1.00 81.75 305 ARG A N 1
ATOM 2359 C CA . ARG A 1 305 ? 6.795 3.175 -19.001 1.00 81.75 305 ARG A CA 1
ATOM 2360 C C . ARG A 1 305 ? 7.766 3.075 -20.167 1.00 81.75 305 ARG A C 1
ATOM 2362 O O . ARG A 1 305 ? 7.330 2.903 -21.301 1.00 81.75 305 ARG A O 1
ATOM 2369 N N . ALA A 1 306 ? 9.065 3.129 -19.889 1.00 77.62 306 ALA A N 1
ATOM 2370 C CA . ALA A 1 306 ? 10.097 3.038 -20.914 1.00 77.62 306 ALA A CA 1
ATOM 2371 C C . ALA A 1 306 ? 10.050 1.708 -21.693 1.00 77.62 306 ALA A C 1
ATOM 2373 O O . ALA A 1 306 ? 10.285 1.705 -22.898 1.00 77.62 306 ALA A O 1
ATOM 2374 N N . VAL A 1 307 ? 9.685 0.594 -21.047 1.00 74.12 307 VAL A N 1
ATOM 2375 C CA . VAL A 1 307 ? 9.580 -0.731 -21.699 1.00 74.12 307 VAL A CA 1
ATOM 2376 C C . VAL A 1 307 ? 8.202 -1.004 -22.304 1.00 74.12 307 VAL A C 1
ATOM 2378 O O . VAL A 1 307 ? 8.075 -1.789 -23.240 1.00 74.12 307 VAL A O 1
ATOM 2381 N N . THR A 1 308 ? 7.157 -0.343 -21.811 1.00 69.88 308 THR A N 1
ATOM 2382 C CA . THR A 1 308 ? 5.790 -0.491 -22.342 1.00 69.88 308 THR A CA 1
ATOM 2383 C C . THR A 1 308 ? 5.470 0.471 -23.492 1.00 69.88 308 THR A C 1
ATOM 2385 O O . THR A 1 308 ? 4.377 0.396 -24.059 1.00 69.88 308 THR A O 1
ATOM 2388 N N . ALA A 1 309 ? 6.400 1.360 -23.857 1.00 70.06 309 ALA A N 1
ATOM 2389 C CA . ALA A 1 309 ? 6.266 2.264 -24.993 1.00 70.06 309 ALA A CA 1
ATOM 2390 C C . ALA A 1 309 ? 6.402 1.519 -26.341 1.00 70.06 309 ALA A C 1
ATOM 2392 O O . ALA A 1 309 ? 7.263 0.646 -26.487 1.00 70.06 309 ALA A O 1
ATOM 2393 N N . PRO A 1 310 ? 5.587 1.864 -27.357 1.00 53.34 310 PRO A N 1
ATOM 2394 C CA . PRO A 1 310 ? 5.669 1.233 -28.671 1.00 53.34 310 PRO A CA 1
ATOM 2395 C C . PRO A 1 310 ? 7.029 1.517 -29.329 1.00 53.34 310 PRO A C 1
ATOM 2397 O O . PRO A 1 310 ? 7.405 2.675 -29.500 1.00 53.34 310 PRO A O 1
ATOM 2400 N N . GLY A 1 311 ? 7.749 0.458 -29.715 1.00 55.88 311 GLY A N 1
ATOM 2401 C CA . GLY A 1 311 ? 9.064 0.547 -30.367 1.00 55.88 311 GLY A CA 1
ATOM 2402 C C . GLY A 1 311 ? 10.272 0.241 -29.473 1.00 55.88 311 GLY A C 1
ATOM 2403 O O . GLY A 1 311 ? 11.397 0.296 -29.967 1.00 55.88 311 GLY A O 1
ATOM 2404 N N . CYS A 1 312 ? 10.065 -0.108 -28.199 1.00 52.66 312 CYS A N 1
ATOM 2405 C CA . CYS A 1 312 ? 11.091 -0.799 -27.413 1.00 52.66 312 CYS A CA 1
ATOM 2406 C C . CYS A 1 312 ? 11.217 -2.261 -27.897 1.00 52.66 312 CYS A C 1
ATOM 2408 O O . CYS A 1 312 ? 10.184 -2.850 -28.234 1.00 52.66 312 CYS A O 1
ATOM 2410 N N . PRO A 1 313 ? 12.446 -2.811 -27.995 1.00 50.34 313 PRO A N 1
ATOM 2411 C CA . PRO A 1 313 ? 12.677 -4.177 -28.467 1.00 50.34 313 PRO A CA 1
ATOM 2412 C C . PRO A 1 313 ? 11.961 -5.236 -27.620 1.00 50.34 313 PRO A C 1
ATOM 2414 O O . PRO A 1 313 ? 11.764 -5.007 -26.403 1.00 50.34 313 PRO A O 1
#

Radius of gyration: 34.77 Å; chains: 1; bounding box: 93×37×94 Å

Secondary structure (DSSP, 8-state):
--HHHHHHHHHHHHHHHHHHHHHHHHHHHHHHHHHHHHHHHHHHHHHHHHHHHHHHHHS--TT---SS-HHHHHHHHHHHHHHHHHHHHHHHHHHHHHHHHHHHHHHHHHHS-TT-HHHHHHHHHHHHHHHHHHHS-SHHHHHHHHHHHHHHHHHHHHHHHHHHHHHHHHHHHHHHHHHHHHHHHHHGGGS---HHHHHHHHHHHHHHHHHHHHHHHHHHHHHHHHHHHHHHHHHH-S-HHHHTTHHHHHHHHHH--HHHHHHHTTSHHHHHHHHHHHHHHHHHHHHHHHHHHHHHHHHHHHHHHHHHSTT--

Sequence (313 aa):
MSNESGHDFDELRRRHEAGEKARTQHDEKRKLLVDMQYRLQAMELQLAATEEELRALEGVSLSRILHALKGDRASRADAARQALSALNAQYDAAVDAANDLIRQISDIERRLDPDGSARADYERALAAKLREAETADTPASAALRDIANRIAAHTAVADTIRRTMAAGDEARTDLLREIETISSLGRCRLAEGARPLEFLMGMARDKIVEDCARRVQHALRRYLSRYDEALATLADGADESARRLRPDLEDAAHAFNAEALLREAAEPPGASALQSLLAETAMVLEQCLNRCTAEIGRLEEDRRRAVTAPGCP

pLDDT: mean 71.67, std 13.55, range [40.53, 96.12]

Foldseek 3Di:
DPPVLVVVLVVLVVLQVVLVVLVVVLVVLVVVLVVLVVVLVVLVVVLVVLVVVLCVLVPDDPPPPPDDCPVPSVVVNVVSVVVNVVSVVVSVVSVVVSVVSVVSSVVSCVVNPVVCCSVVVNVVSLVVLLVVLLPDPDPLNVVLVVLVLLLVLLVVLLVLLVVLLVLLVVLLVLLVVLVVVLVVLVVVVPPDDDDVVVVVSVVVSVVSLVVSLVVSVVSLVVSVVSLVVSLVSLVPRPDPLSVVLNVLSVVLVVLCPVVVLSVVSSDPVSSVVSNVSSVVNSVSSVVSSVSSVVVSVVSVVVSSCSSPDPPRD